Protein AF-A0A136NEW2-F1 (afdb_monomer)

Secondary structure (DSSP, 8-state):
--------------------------------S-------SSS-------EETTEEEEEEEEEEES-EEEEEEEEEEEEETTEEEEEEEEEEEE--TTPEEPTTPEEEE-TT-EEEEEEEEESSTT-EEEEEEEEE-TT-EEEPP-HHHHHHHHHTTPPPPPEEEEEEEEEEE-----TT---PPPPEEETTTEEEEE-TT-EEEEEEEE-SS-EEEEEEEEESEEEEEE------HHHHHHHHHHHHHHHHTTSS-HHHHHHHHHHHHHHHHHHHHHHS-EEEETTEEEEE-SS-EEEEEPPTT---GGG-

pLDDT: mean 71.11, std 18.88, range [29.22, 96.06]

Sequence (312 aa):
MMKKIKFLFLFSVLFAVTVSVNSYTLTKFTINPHDSLLFDAGNTISQSTIKAGNKNCFVKVKGMKGIVMGEVLVREIVAACGENETLWVSKHKKLEIGDILVEGTTVLTSKESWVGLGVYLSTDETSIFPSTSIIVGESSEISVPRISDLCLRLEQQIPQKEIPVIKGIVTYENEAGNEEELAPLPKLTTKGKRSSGKHKKTRYSHEVRISESDTVDIIRVYKGAVEVTILNIDIDDDDYTKKLEKMNEDMMSGKITPQEMQEKMAEFQNFGLMVNELMQPLNVDEGFKCTVTKNSRVVEPLGAGDEDNAGK

Structure (mmCIF, N/CA/C/O backbone):
data_AF-A0A136NEW2-F1
#
_entry.id   AF-A0A136NEW2-F1
#
loop_
_atom_site.group_PDB
_atom_site.id
_atom_site.type_symbol
_atom_site.label_atom_id
_atom_site.label_alt_id
_atom_site.label_comp_id
_atom_site.label_asym_id
_atom_site.label_entity_id
_atom_site.label_seq_id
_atom_site.pdbx_PDB_ins_code
_atom_site.Cartn_x
_atom_site.Cartn_y
_atom_site.Cartn_z
_atom_site.occupancy
_atom_site.B_iso_or_equiv
_atom_site.auth_seq_id
_atom_site.auth_comp_id
_atom_site.auth_asym_id
_atom_site.auth_atom_id
_atom_site.pdbx_PDB_model_num
ATOM 1 N N . MET A 1 1 ? -45.217 55.200 -16.437 1.00 42.03 1 MET A N 1
ATOM 2 C CA . MET A 1 1 ? -45.308 54.352 -15.227 1.00 42.03 1 MET A CA 1
ATOM 3 C C . MET A 1 1 ? -44.077 53.451 -15.208 1.00 42.03 1 MET A C 1
ATOM 5 O O . MET A 1 1 ? -43.996 52.504 -15.974 1.00 42.03 1 MET A O 1
ATOM 9 N N . MET A 1 2 ? -43.051 53.859 -14.462 1.00 39.06 2 MET A N 1
ATOM 10 C CA . MET A 1 2 ? -41.700 53.287 -14.502 1.00 39.06 2 MET A CA 1
ATOM 11 C C . MET A 1 2 ? -41.578 52.170 -13.462 1.00 39.06 2 MET A C 1
ATOM 13 O O . MET A 1 2 ? -41.857 52.412 -12.287 1.00 39.06 2 MET A O 1
ATOM 17 N N . LYS A 1 3 ? -41.120 50.973 -13.852 1.00 44.06 3 LYS A N 1
ATOM 18 C CA . LYS A 1 3 ? -40.645 49.964 -12.894 1.00 44.06 3 LYS A CA 1
ATOM 19 C C . LYS A 1 3 ? -39.240 49.484 -13.248 1.00 44.06 3 LYS A C 1
ATOM 21 O O . LYS A 1 3 ? -38.942 49.089 -14.366 1.00 44.06 3 LYS A O 1
ATOM 26 N N . LYS A 1 4 ? -38.407 49.652 -12.225 1.00 48.22 4 LYS A N 1
ATOM 27 C CA . LYS A 1 4 ? -36.952 49.639 -12.145 1.00 48.22 4 LYS A CA 1
ATOM 28 C C . LYS A 1 4 ? -36.350 48.260 -12.428 1.00 48.22 4 LYS A C 1
ATOM 30 O O . LYS A 1 4 ? -36.760 47.266 -11.836 1.00 48.22 4 LYS A O 1
ATOM 35 N N . ILE A 1 5 ? -35.315 48.269 -13.263 1.00 55.94 5 ILE A N 1
ATOM 36 C CA . ILE A 1 5 ? -34.297 47.227 -13.411 1.00 55.94 5 ILE A CA 1
ATOM 37 C C . ILE A 1 5 ? -33.519 47.149 -12.090 1.00 55.94 5 ILE A C 1
ATOM 39 O O . ILE A 1 5 ? -32.996 48.163 -11.626 1.00 55.94 5 ILE A O 1
ATOM 43 N N . LYS A 1 6 ? -33.464 45.973 -11.454 1.00 57.25 6 LYS A N 1
ATOM 44 C CA . LYS A 1 6 ? -32.585 45.745 -10.300 1.00 57.25 6 LYS A CA 1
ATOM 45 C C . LYS A 1 6 ? -31.206 45.361 -10.819 1.00 57.25 6 LYS A C 1
ATOM 47 O O . LYS A 1 6 ? -31.002 44.263 -11.323 1.00 57.25 6 LYS A O 1
ATOM 52 N N . PHE A 1 7 ? -30.312 46.338 -10.738 1.00 45.94 7 PHE A N 1
ATOM 53 C CA . PHE A 1 7 ? -28.917 46.257 -11.124 1.00 45.94 7 PHE A CA 1
ATOM 54 C C . PHE A 1 7 ? -28.131 45.430 -10.103 1.00 45.94 7 PHE A C 1
ATOM 56 O O . PHE A 1 7 ? -28.255 45.610 -8.892 1.00 45.94 7 PHE A O 1
ATOM 63 N N . LEU A 1 8 ? -27.335 44.528 -10.656 1.00 47.94 8 LEU A N 1
ATOM 64 C CA . LEU A 1 8 ? -26.288 43.737 -10.040 1.00 47.94 8 LEU A CA 1
ATOM 65 C C . LEU A 1 8 ? -25.246 44.671 -9.392 1.00 47.94 8 LEU A C 1
ATOM 67 O O . LEU A 1 8 ? -24.653 45.493 -10.083 1.00 47.94 8 LEU A O 1
ATOM 71 N N . PHE A 1 9 ? -25.011 44.544 -8.088 1.00 43.50 9 PHE A N 1
ATOM 72 C CA . PHE A 1 9 ? -23.840 45.109 -7.405 1.00 43.50 9 PHE A CA 1
ATOM 73 C C . PHE A 1 9 ? -23.367 44.074 -6.383 1.00 43.50 9 PHE A C 1
ATOM 75 O O . PHE A 1 9 ? -23.744 44.107 -5.213 1.00 43.50 9 PHE A O 1
ATOM 82 N N . LEU A 1 10 ? -22.604 43.087 -6.859 1.00 44.69 10 LEU A N 1
ATOM 83 C CA . LEU A 1 10 ? -21.905 42.155 -5.984 1.00 44.69 10 LEU A CA 1
ATOM 84 C C . LEU A 1 10 ? -20.538 42.762 -5.656 1.00 44.69 10 LEU A C 1
ATOM 86 O O . LEU A 1 10 ? -19.706 42.979 -6.533 1.00 44.69 10 LEU A O 1
ATOM 90 N N . PHE A 1 11 ? -20.381 43.080 -4.378 1.00 42.28 11 PHE A N 1
ATOM 91 C CA . PHE A 1 11 ? -19.182 43.547 -3.696 1.00 42.28 11 PHE A CA 1
ATOM 92 C C . PHE A 1 11 ? -17.919 42.778 -4.129 1.00 42.28 11 PHE A C 1
ATOM 94 O O . PHE A 1 11 ? -17.742 41.611 -3.785 1.00 42.28 11 PHE A O 1
ATOM 101 N N . SER A 1 12 ? -17.001 43.448 -4.827 1.00 44.38 12 SER A N 1
ATOM 102 C CA . SER A 1 12 ? -15.611 43.011 -4.954 1.00 44.38 12 SER A CA 1
ATOM 103 C C . SER A 1 12 ? -14.851 43.431 -3.693 1.00 44.38 12 SER A C 1
ATOM 105 O O . SER A 1 12 ? -14.310 44.536 -3.620 1.00 44.38 12 SER A O 1
ATOM 107 N N . VAL A 1 13 ? -14.834 42.570 -2.677 1.00 44.12 13 VAL A N 1
ATOM 108 C CA . VAL A 1 13 ? -13.892 42.704 -1.561 1.00 44.12 13 VAL A CA 1
ATOM 109 C C . VAL A 1 13 ? -12.549 42.165 -2.043 1.00 44.12 13 VAL A C 1
ATOM 111 O O . VAL A 1 13 ? -12.351 40.957 -2.146 1.00 44.12 13 VAL A O 1
ATOM 114 N N . LEU A 1 14 ? -11.635 43.080 -2.370 1.00 40.88 14 LEU A N 1
ATOM 115 C CA . LEU A 1 14 ? -10.209 42.788 -2.451 1.00 40.88 14 LEU A CA 1
ATOM 116 C C . LEU A 1 14 ? -9.741 42.296 -1.074 1.00 40.88 14 LEU A C 1
ATOM 118 O O . LEU A 1 14 ? -9.605 43.093 -0.150 1.00 40.88 14 LEU A O 1
ATOM 122 N N . PHE A 1 15 ? -9.448 41.004 -0.952 1.00 40.34 15 PHE A N 1
ATOM 123 C CA . PHE A 1 15 ? -8.521 40.504 0.058 1.00 40.34 15 PHE A CA 1
ATOM 124 C C . PHE A 1 15 ? -7.180 40.253 -0.627 1.00 40.34 15 PHE A C 1
ATOM 126 O O . PHE A 1 15 ? -6.964 39.230 -1.274 1.00 40.34 15 PHE A O 1
ATOM 133 N N . ALA A 1 16 ? -6.282 41.228 -0.506 1.00 45.44 16 ALA A N 1
ATOM 134 C CA . ALA A 1 16 ? -4.866 41.030 -0.754 1.00 45.44 16 ALA A CA 1
ATOM 135 C C . ALA A 1 16 ? -4.289 40.253 0.438 1.00 45.44 16 ALA A C 1
ATOM 137 O O . ALA A 1 16 ? -3.966 40.838 1.469 1.00 45.44 16 ALA A O 1
ATOM 138 N N . VAL A 1 17 ? -4.189 38.930 0.316 1.00 40.28 17 VAL A N 1
ATOM 139 C CA . VAL A 1 17 ? -3.365 38.132 1.227 1.00 40.28 17 VAL A CA 1
ATOM 140 C C . VAL A 1 17 ? -1.950 38.134 0.667 1.00 40.28 17 VAL A C 1
ATOM 142 O O . VAL A 1 17 ? -1.620 37.409 -0.269 1.00 40.28 17 VAL A O 1
ATOM 145 N N . THR A 1 18 ? -1.113 38.998 1.228 1.00 38.94 18 THR A N 1
ATOM 146 C CA . THR A 1 18 ? 0.337 38.932 1.073 1.00 38.94 18 THR A CA 1
ATOM 147 C C . THR A 1 18 ? 0.834 37.653 1.740 1.00 38.94 18 THR A C 1
ATOM 149 O O . THR A 1 18 ? 0.863 37.558 2.967 1.00 38.94 18 THR A O 1
ATOM 152 N N . VAL A 1 19 ? 1.227 36.664 0.940 1.00 38.62 19 VAL A N 1
ATOM 153 C CA . VAL A 1 19 ? 2.003 35.523 1.430 1.00 38.62 19 VAL A CA 1
ATOM 154 C C . VAL A 1 19 ? 3.435 36.006 1.648 1.00 38.62 19 VAL A C 1
ATOM 156 O O . VAL A 1 19 ? 4.177 36.265 0.704 1.00 38.62 19 VAL A O 1
ATOM 159 N N . SER A 1 20 ? 3.797 36.161 2.920 1.00 35.12 20 SER A N 1
ATOM 160 C CA . SER A 1 20 ? 5.174 36.284 3.393 1.00 35.12 20 SER A CA 1
ATOM 161 C C . SER A 1 20 ? 5.917 34.988 3.072 1.00 35.12 20 SER A C 1
ATOM 163 O O . SER A 1 20 ? 5.790 33.995 3.788 1.00 35.12 20 SER A O 1
ATOM 165 N N . VAL A 1 21 ? 6.689 34.989 1.988 1.00 35.97 21 VAL A N 1
ATOM 166 C CA . VAL A 1 21 ? 7.657 33.929 1.710 1.00 35.97 21 VAL A CA 1
ATOM 167 C C . VAL A 1 21 ? 8.844 34.160 2.645 1.00 35.97 21 VAL A C 1
ATOM 169 O O . VAL A 1 21 ? 9.612 35.103 2.463 1.00 35.97 21 VAL A O 1
ATOM 172 N N . ASN A 1 22 ? 8.969 33.325 3.678 1.00 32.41 22 ASN A N 1
ATOM 173 C CA . ASN A 1 22 ? 10.189 33.231 4.474 1.00 32.41 22 ASN A CA 1
ATOM 174 C C . ASN A 1 22 ? 11.304 32.684 3.574 1.00 32.41 22 ASN A C 1
ATOM 176 O O . ASN A 1 22 ? 11.467 31.475 3.417 1.00 32.41 22 ASN A O 1
ATOM 180 N N . SER A 1 23 ? 12.055 33.593 2.959 1.00 31.03 23 SER A N 1
ATOM 181 C CA . SER A 1 23 ? 13.331 33.296 2.323 1.00 31.03 23 SER A CA 1
ATOM 182 C C . SER A 1 23 ? 14.327 32.919 3.413 1.00 31.03 23 SER A C 1
ATOM 184 O O . SER A 1 23 ? 14.850 33.785 4.114 1.00 31.03 23 SER A O 1
ATOM 186 N N . TYR A 1 24 ? 14.587 31.622 3.565 1.00 30.98 24 TYR A N 1
ATOM 187 C CA . TYR A 1 24 ? 15.750 31.164 4.309 1.00 30.98 24 TYR A CA 1
ATOM 188 C C . TYR A 1 24 ? 17.006 31.692 3.614 1.00 30.98 24 TYR A C 1
ATOM 190 O O . TYR A 1 24 ? 17.259 31.455 2.433 1.00 30.98 24 TYR A O 1
ATOM 198 N N . THR A 1 25 ? 17.761 32.466 4.378 1.00 31.97 25 THR A N 1
ATOM 199 C CA . THR A 1 25 ? 19.078 33.004 4.076 1.00 31.97 25 THR A CA 1
ATOM 200 C C . THR A 1 25 ? 20.039 31.866 3.736 1.00 31.97 25 THR A C 1
ATOM 202 O O . THR A 1 25 ? 20.547 31.181 4.619 1.00 31.97 25 THR A O 1
ATOM 205 N N . LEU A 1 26 ? 20.317 31.683 2.445 1.00 29.22 26 LEU A N 1
ATOM 206 C CA . LEU A 1 26 ? 21.505 30.974 1.981 1.00 29.22 26 LEU A CA 1
ATOM 207 C C . LEU A 1 26 ? 22.714 31.883 2.216 1.00 29.22 26 LEU A C 1
ATOM 209 O O . LEU A 1 26 ? 22.850 32.962 1.635 1.00 29.22 26 LEU A O 1
ATOM 213 N N . THR A 1 27 ? 23.565 31.450 3.134 1.00 29.98 27 THR A N 1
ATOM 214 C CA . THR A 1 27 ? 24.872 32.019 3.433 1.00 29.98 27 THR A CA 1
ATOM 215 C C . THR A 1 27 ? 25.723 32.089 2.163 1.00 29.98 27 THR A C 1
ATOM 217 O O . THR A 1 27 ? 26.000 31.082 1.517 1.00 29.98 27 THR A O 1
ATOM 220 N N . LYS A 1 28 ? 26.162 33.304 1.807 1.00 32.22 28 LYS A N 1
ATOM 221 C CA . LYS A 1 28 ? 27.226 33.532 0.822 1.00 32.22 28 LYS A CA 1
ATOM 222 C C . LYS A 1 28 ? 28.511 32.875 1.326 1.00 32.22 28 LYS A C 1
ATOM 224 O O . LYS A 1 28 ? 29.139 33.401 2.241 1.00 32.22 28 LYS A O 1
ATOM 229 N N . PHE A 1 29 ? 28.928 31.789 0.688 1.00 29.47 29 PHE A N 1
ATOM 230 C CA . PHE A 1 29 ? 30.322 31.363 0.701 1.00 29.47 29 PHE A CA 1
ATOM 231 C C . PHE A 1 29 ? 31.010 31.937 -0.538 1.00 29.47 29 PHE A C 1
ATOM 233 O O . PHE A 1 29 ? 30.750 31.538 -1.669 1.00 29.47 29 PHE A O 1
ATOM 240 N N . THR A 1 30 ? 31.864 32.933 -0.318 1.00 35.00 30 THR A N 1
ATOM 241 C CA . THR A 1 30 ? 32.929 33.311 -1.250 1.00 35.00 30 THR A CA 1
ATOM 242 C C . THR A 1 30 ? 33.880 32.129 -1.394 1.00 35.00 30 THR A C 1
ATOM 244 O O . THR A 1 30 ? 34.515 31.748 -0.413 1.00 35.00 30 THR A O 1
ATOM 247 N N . ILE A 1 31 ? 33.980 31.563 -2.598 1.00 33.75 31 ILE A N 1
ATOM 248 C CA . ILE A 1 31 ? 34.964 30.530 -2.927 1.00 33.75 31 ILE A CA 1
ATOM 249 C C . ILE A 1 31 ? 35.961 31.122 -3.922 1.00 33.75 31 ILE A C 1
ATOM 251 O O . ILE A 1 31 ? 35.609 31.629 -4.986 1.00 33.75 31 ILE A O 1
ATOM 255 N N . ASN A 1 32 ? 37.207 31.102 -3.470 1.00 31.22 32 ASN A N 1
ATOM 256 C CA . AS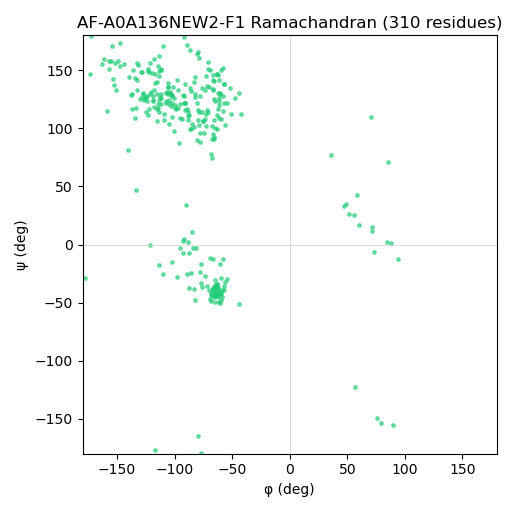N A 1 32 ? 38.432 31.455 -4.164 1.00 31.22 32 ASN A CA 1
ATOM 257 C C . ASN A 1 32 ? 38.665 30.433 -5.296 1.00 31.22 32 ASN A C 1
ATOM 259 O O . ASN A 1 32 ? 38.531 29.235 -5.038 1.00 31.22 32 ASN A O 1
ATOM 263 N N . PRO A 1 33 ? 38.995 30.840 -6.532 1.00 36.31 33 PRO A N 1
ATOM 264 C CA . PRO A 1 33 ? 39.376 29.886 -7.561 1.00 36.31 33 PRO A CA 1
ATOM 265 C C . PRO A 1 33 ? 40.773 29.358 -7.222 1.00 36.31 33 PRO A C 1
ATOM 267 O O . PRO A 1 33 ? 41.606 30.117 -6.738 1.00 36.31 33 PRO A O 1
ATOM 270 N N . HIS A 1 34 ? 41.030 28.087 -7.517 1.00 38.47 34 HIS A N 1
ATOM 271 C CA . HIS A 1 34 ? 42.272 27.355 -7.230 1.00 38.47 34 HIS A CA 1
ATOM 272 C C . HIS A 1 34 ? 42.335 26.739 -5.824 1.00 38.47 34 HIS A C 1
ATOM 274 O O . HIS A 1 34 ? 43.123 27.177 -4.998 1.00 38.47 34 HIS A O 1
ATOM 280 N N . ASP A 1 35 ? 41.546 25.692 -5.562 1.00 30.89 35 ASP A N 1
ATOM 281 C CA . ASP A 1 35 ? 42.134 24.374 -5.278 1.00 30.89 35 ASP A CA 1
ATOM 282 C C . ASP A 1 35 ? 41.077 23.259 -5.154 1.00 30.89 35 ASP A C 1
ATOM 284 O O . ASP A 1 35 ? 40.002 23.473 -4.606 1.00 30.89 35 ASP A O 1
ATOM 288 N N . SER A 1 36 ? 41.467 22.053 -5.579 1.00 38.03 36 SER A N 1
ATOM 289 C CA . SER A 1 36 ? 40.972 20.749 -5.100 1.00 38.03 36 SER A CA 1
ATOM 290 C C . SER A 1 36 ? 39.545 20.268 -5.441 1.00 38.03 36 SER A C 1
ATOM 292 O O . SER A 1 36 ? 38.558 20.657 -4.829 1.00 38.03 36 SER A O 1
ATOM 294 N N . LEU A 1 37 ? 39.498 19.246 -6.312 1.00 41.59 37 LEU A N 1
ATOM 295 C CA . LEU A 1 37 ? 38.887 17.935 -6.019 1.00 41.59 37 LEU A CA 1
ATOM 296 C C . LEU A 1 37 ? 37.627 17.962 -5.139 1.00 41.59 37 LEU A C 1
ATOM 298 O O . LEU A 1 37 ? 37.691 17.577 -3.978 1.00 41.59 37 LEU A O 1
ATOM 302 N N . LEU A 1 38 ? 36.477 18.324 -5.698 1.00 34.62 38 LEU A N 1
ATOM 303 C CA . LEU A 1 38 ? 35.175 17.888 -5.194 1.00 34.62 38 LEU A CA 1
ATOM 304 C C . LEU A 1 38 ? 34.163 18.029 -6.325 1.00 34.62 38 LEU A C 1
ATOM 306 O O . LEU A 1 38 ? 33.911 19.113 -6.837 1.00 34.62 38 LEU A O 1
ATOM 310 N N . PHE A 1 39 ? 33.657 16.876 -6.745 1.00 39.38 39 PHE A N 1
ATOM 311 C CA . PHE A 1 39 ? 32.577 16.723 -7.699 1.00 39.38 39 PHE A CA 1
ATOM 312 C C . PHE A 1 39 ? 31.391 17.584 -7.264 1.00 39.38 39 PHE A C 1
ATOM 314 O O . PHE A 1 39 ? 30.778 17.330 -6.225 1.00 39.38 39 PHE A O 1
ATOM 321 N N . ASP A 1 40 ? 31.114 18.612 -8.061 1.00 34.22 40 ASP A N 1
ATOM 322 C CA . ASP A 1 40 ? 30.001 19.526 -7.876 1.00 34.22 40 ASP A CA 1
ATOM 323 C C . ASP A 1 40 ? 28.671 18.768 -7.864 1.00 34.22 40 ASP A C 1
ATOM 325 O O . ASP A 1 40 ? 28.322 18.005 -8.770 1.00 34.22 40 ASP A O 1
ATOM 329 N N . ALA A 1 41 ? 27.911 19.031 -6.807 1.00 40.03 41 ALA A N 1
ATOM 330 C CA . ALA A 1 41 ? 26.502 18.733 -6.707 1.00 40.03 41 ALA A CA 1
ATOM 331 C C . ALA A 1 41 ? 25.732 19.498 -7.799 1.00 40.03 41 ALA A C 1
ATOM 333 O O . ALA A 1 41 ? 25.820 20.720 -7.899 1.00 40.03 41 ALA A O 1
ATOM 334 N N . GLY A 1 42 ? 24.939 18.778 -8.594 1.00 34.38 42 GLY A N 1
ATOM 335 C CA . GLY A 1 42 ? 24.049 19.380 -9.594 1.00 34.38 42 GLY A CA 1
ATOM 336 C C . GLY A 1 42 ? 23.185 18.378 -10.356 1.00 34.38 42 GLY A C 1
ATOM 337 O O . GLY A 1 42 ? 22.058 18.699 -10.703 1.00 34.38 42 GLY A O 1
ATOM 338 N N . ASN A 1 43 ? 23.658 17.142 -10.526 1.00 37.25 43 ASN A N 1
ATOM 339 C CA . ASN A 1 43 ? 22.873 16.015 -11.022 1.00 37.25 43 ASN A CA 1
ATOM 340 C C . ASN A 1 43 ? 23.176 14.817 -10.127 1.00 37.25 43 ASN A C 1
ATOM 342 O O . ASN A 1 43 ? 24.284 14.285 -10.157 1.00 37.25 43 ASN A O 1
ATOM 346 N N . THR A 1 44 ? 22.227 14.403 -9.293 1.00 38.06 44 THR A N 1
ATOM 347 C CA . THR A 1 44 ? 22.384 13.195 -8.485 1.00 38.06 44 THR A CA 1
ATOM 348 C C . THR A 1 44 ? 22.457 12.004 -9.441 1.00 38.06 44 THR A C 1
ATOM 350 O O . THR A 1 44 ? 21.439 11.554 -9.963 1.00 38.06 44 THR A O 1
ATOM 353 N N . ILE A 1 45 ? 23.667 11.507 -9.709 1.00 37.69 45 ILE A N 1
ATOM 354 C CA . ILE A 1 45 ? 23.881 10.204 -10.340 1.00 37.69 45 ILE A CA 1
ATOM 355 C C . ILE A 1 45 ? 23.366 9.176 -9.331 1.00 37.69 45 ILE A C 1
ATOM 357 O O . ILE A 1 45 ? 24.077 8.761 -8.418 1.00 37.69 45 ILE A O 1
ATOM 361 N N . SER A 1 46 ? 22.090 8.814 -9.429 1.00 41.53 46 SER A N 1
ATOM 362 C CA . SER A 1 46 ? 21.537 7.737 -8.620 1.00 41.53 46 SER A CA 1
ATOM 363 C C . SER A 1 46 ? 22.073 6.421 -9.179 1.00 41.53 46 SER A C 1
ATOM 365 O O . SER A 1 46 ? 21.660 5.993 -10.258 1.00 41.53 46 SER A O 1
ATOM 367 N N . GLN A 1 47 ? 22.986 5.759 -8.463 1.00 43.66 47 GLN A N 1
ATOM 368 C CA . GLN A 1 47 ? 23.265 4.337 -8.682 1.00 43.66 47 GLN A CA 1
ATOM 369 C C . GLN A 1 47 ? 22.041 3.531 -8.234 1.00 43.66 47 GLN A C 1
ATOM 371 O O . GLN A 1 47 ? 21.985 2.996 -7.135 1.00 43.66 47 GLN A O 1
ATOM 376 N N . SER A 1 48 ? 21.011 3.506 -9.065 1.00 45.69 48 SER A N 1
ATOM 377 C CA . SER A 1 48 ? 19.717 2.890 -8.761 1.00 45.69 48 SER A CA 1
ATOM 378 C C . SER A 1 48 ? 19.617 1.438 -9.227 1.00 45.69 48 SER A C 1
ATOM 380 O O . SER A 1 48 ? 18.680 0.738 -8.855 1.00 45.69 48 SER A O 1
ATOM 382 N N . THR A 1 49 ? 20.607 0.923 -9.964 1.00 47.88 49 THR A N 1
ATOM 383 C CA . THR A 1 49 ? 20.873 -0.521 -9.966 1.00 47.88 49 THR A CA 1
ATOM 384 C C . THR A 1 49 ? 21.615 -0.874 -8.690 1.00 47.88 49 THR A C 1
ATOM 386 O O . THR A 1 49 ? 22.846 -0.892 -8.649 1.00 47.88 49 THR A O 1
ATOM 389 N N . ILE A 1 50 ? 20.854 -1.159 -7.638 1.00 47.78 50 ILE A N 1
ATOM 390 C CA . ILE A 1 50 ? 21.401 -1.824 -6.463 1.00 47.78 50 ILE A CA 1
ATOM 391 C C . ILE A 1 50 ? 21.693 -3.265 -6.866 1.00 47.78 50 ILE A C 1
ATOM 393 O O . ILE A 1 50 ? 20.787 -4.041 -7.175 1.00 47.78 50 ILE A O 1
ATOM 397 N N . LYS A 1 51 ? 22.981 -3.607 -6.879 1.00 46.34 51 LYS A N 1
ATOM 398 C CA . LYS A 1 51 ? 23.426 -4.994 -6.951 1.00 46.34 51 LYS A CA 1
ATOM 399 C C . LYS A 1 51 ? 23.158 -5.638 -5.592 1.00 46.34 51 LYS A C 1
ATOM 401 O O . LYS A 1 51 ? 23.896 -5.396 -4.640 1.00 46.34 51 LYS A O 1
ATOM 406 N N . ALA A 1 52 ? 22.089 -6.422 -5.488 1.00 44.12 52 ALA A N 1
ATOM 407 C CA . ALA A 1 52 ? 21.945 -7.387 -4.402 1.00 44.12 52 ALA A CA 1
ATOM 408 C C . ALA A 1 52 ? 22.732 -8.630 -4.839 1.00 44.12 52 ALA A C 1
ATOM 410 O O . ALA A 1 52 ? 22.333 -9.322 -5.776 1.00 44.12 52 ALA A O 1
ATOM 411 N N . GLY A 1 53 ? 23.945 -8.802 -4.306 1.00 56.12 53 GLY A N 1
ATOM 412 C CA . GLY A 1 53 ? 24.876 -9.818 -4.805 1.00 56.12 53 GLY A CA 1
ATOM 413 C C . GLY A 1 53 ? 25.175 -9.655 -6.306 1.00 56.12 53 GLY A C 1
ATOM 414 O O . GLY A 1 53 ? 25.619 -8.597 -6.749 1.00 56.12 53 GLY A O 1
ATOM 415 N N . ASN A 1 54 ? 24.916 -10.706 -7.094 1.00 54.72 54 ASN A N 1
ATOM 416 C CA . ASN A 1 54 ? 25.076 -10.710 -8.558 1.00 54.72 54 ASN A CA 1
ATOM 417 C C . ASN A 1 54 ? 23.795 -10.316 -9.320 1.00 54.72 54 ASN A C 1
ATOM 419 O O . ASN A 1 54 ? 23.772 -10.411 -10.546 1.00 54.72 54 ASN A O 1
ATOM 423 N N . LYS A 1 55 ? 22.721 -9.917 -8.628 1.00 61.81 55 LYS A N 1
ATOM 424 C CA . LYS A 1 55 ? 21.410 -9.671 -9.239 1.00 61.81 55 LYS A CA 1
ATOM 425 C C . LYS A 1 55 ? 21.108 -8.179 -9.337 1.00 61.81 55 LYS A C 1
ATOM 427 O O . LYS A 1 55 ? 21.342 -7.416 -8.400 1.00 61.81 55 LYS A O 1
ATOM 432 N N . ASN A 1 56 ? 20.538 -7.776 -10.468 1.00 69.94 56 ASN A N 1
ATOM 433 C CA . ASN A 1 56 ? 19.937 -6.464 -10.658 1.00 69.94 56 ASN A CA 1
ATOM 434 C C . ASN A 1 56 ? 18.457 -6.537 -10.293 1.00 69.94 56 ASN A C 1
ATOM 436 O O . ASN A 1 56 ? 17.755 -7.483 -10.653 1.00 69.94 56 ASN A O 1
ATOM 440 N N . CYS A 1 57 ? 17.970 -5.518 -9.603 1.00 72.00 57 CYS A N 1
ATOM 441 C CA . CYS A 1 57 ? 16.591 -5.470 -9.164 1.00 72.00 57 CYS A CA 1
ATOM 442 C C . CYS A 1 57 ? 15.992 -4.112 -9.489 1.00 72.00 57 CYS A C 1
ATOM 444 O O . CYS A 1 57 ? 16.626 -3.084 -9.255 1.00 72.00 57 CYS A O 1
ATOM 446 N N . PHE A 1 58 ? 14.798 -4.110 -10.074 1.00 78.62 58 PHE A N 1
ATOM 447 C CA . PHE A 1 58 ? 14.153 -2.881 -10.520 1.00 78.62 58 PHE A CA 1
ATOM 448 C C . PHE A 1 58 ? 12.629 -3.018 -10.584 1.00 78.62 58 PHE A C 1
ATOM 450 O O . PHE A 1 58 ? 12.082 -4.114 -10.723 1.00 78.62 58 PHE A O 1
ATOM 457 N N . VAL A 1 59 ? 11.939 -1.878 -10.528 1.00 83.25 59 VAL A N 1
ATOM 458 C CA . VAL A 1 59 ? 10.498 -1.772 -10.778 1.00 83.25 59 VAL A CA 1
ATOM 459 C C . VAL A 1 59 ? 10.302 -1.206 -12.178 1.00 83.25 59 VAL A C 1
ATOM 461 O O . VAL A 1 59 ? 10.888 -0.179 -12.516 1.00 83.25 59 VAL A O 1
ATOM 464 N N . LYS A 1 60 ? 9.484 -1.874 -12.995 1.00 87.56 60 LYS A N 1
ATOM 465 C CA . LYS A 1 60 ? 9.149 -1.421 -14.352 1.00 87.56 60 LYS A CA 1
ATOM 466 C C . LYS A 1 60 ? 7.653 -1.268 -14.548 1.00 87.56 60 LYS A C 1
ATOM 468 O O . LYS A 1 60 ? 6.859 -2.024 -13.986 1.00 87.56 60 LYS A O 1
ATOM 473 N N . VAL A 1 61 ? 7.287 -0.348 -15.430 1.00 89.69 61 VAL A N 1
ATOM 474 C CA . VAL A 1 61 ? 5.916 -0.209 -15.926 1.00 89.69 61 VAL A CA 1
ATOM 475 C C . VAL A 1 61 ? 5.596 -1.370 -16.874 1.00 89.69 61 VAL A C 1
ATOM 477 O O . VAL A 1 61 ? 6.208 -1.502 -17.932 1.00 89.69 61 VAL A O 1
ATOM 480 N N . LYS A 1 62 ? 4.639 -2.223 -16.495 1.00 89.44 62 LYS A N 1
ATOM 481 C CA . LYS A 1 62 ? 4.156 -3.378 -17.279 1.00 89.44 62 LYS A CA 1
ATOM 482 C C . LYS A 1 62 ? 3.029 -3.017 -18.237 1.00 89.44 62 LYS A C 1
ATOM 484 O O . LYS A 1 62 ? 2.946 -3.551 -19.336 1.00 89.44 62 LYS A O 1
ATOM 489 N N . GLY A 1 63 ? 2.148 -2.135 -17.796 1.00 89.25 63 GLY A N 1
ATOM 490 C CA . GLY A 1 63 ? 0.961 -1.726 -18.528 1.00 89.25 63 GLY A CA 1
ATOM 491 C C . GLY A 1 63 ? 0.427 -0.441 -17.931 1.00 89.25 63 GLY A C 1
ATOM 492 O O . GLY A 1 63 ? 0.698 -0.139 -16.770 1.00 89.25 63 GLY A O 1
ATOM 493 N N . MET A 1 64 ? -0.294 0.338 -18.722 1.00 93.06 64 MET A N 1
ATOM 494 C CA . MET A 1 64 ? -0.926 1.551 -18.230 1.00 93.06 64 MET A CA 1
ATOM 495 C C . MET A 1 64 ? -2.041 2.007 -19.156 1.00 93.06 64 MET A C 1
ATOM 497 O O . MET A 1 64 ? -2.047 1.708 -20.351 1.00 93.06 64 MET A O 1
ATOM 501 N N . LYS A 1 65 ? -2.935 2.819 -18.606 1.00 92.94 65 LYS A N 1
ATOM 502 C CA . LYS A 1 65 ? -3.942 3.570 -19.349 1.00 92.94 65 LYS A CA 1
ATOM 503 C C . LYS A 1 65 ? -3.971 5.000 -18.833 1.00 92.94 65 LYS A C 1
ATOM 505 O O . LYS A 1 65 ? -3.856 5.219 -17.634 1.00 92.94 65 LYS A O 1
ATOM 510 N N . GLY A 1 66 ? -4.181 5.964 -19.726 1.00 92.31 66 GLY A N 1
ATOM 511 C CA . GLY A 1 66 ? -4.349 7.373 -19.365 1.00 92.31 66 GLY A CA 1
ATOM 512 C C . GLY A 1 66 ? -3.034 8.103 -19.073 1.00 92.31 66 GLY A C 1
ATOM 513 O O . GLY A 1 66 ? -1.988 7.784 -19.641 1.00 92.31 66 GLY A O 1
ATOM 514 N N . ILE A 1 67 ? -3.106 9.147 -18.242 1.00 91.88 67 ILE A N 1
ATOM 515 C CA . ILE A 1 67 ? -1.948 9.969 -17.870 1.00 91.88 67 ILE A CA 1
ATOM 516 C C . ILE A 1 67 ? -1.450 9.520 -16.501 1.00 91.88 67 ILE A C 1
ATOM 518 O O . ILE A 1 67 ? -2.167 9.643 -15.505 1.00 91.88 67 ILE A O 1
ATOM 522 N N . VAL A 1 68 ? -0.212 9.034 -16.480 1.00 93.56 68 VAL A N 1
ATOM 523 C CA . VAL A 1 68 ? 0.499 8.616 -15.274 1.00 93.56 68 VAL A CA 1
ATOM 524 C C . VAL A 1 68 ? 1.839 9.336 -15.253 1.00 93.56 68 VAL A C 1
ATOM 526 O O . VAL A 1 68 ? 2.541 9.355 -16.265 1.00 93.56 68 VAL A O 1
ATOM 529 N N . MET A 1 69 ? 2.167 9.954 -14.125 1.00 94.19 69 MET A N 1
ATOM 530 C CA . MET A 1 69 ? 3.404 10.704 -13.921 1.00 94.19 69 MET A CA 1
ATOM 531 C C . MET A 1 69 ? 4.264 9.992 -12.886 1.00 94.19 69 MET A C 1
ATOM 533 O O . MET A 1 69 ? 3.747 9.411 -11.932 1.00 94.19 69 MET A O 1
ATOM 537 N N . GLY A 1 70 ? 5.575 10.050 -13.063 1.00 90.62 70 GLY A N 1
ATOM 538 C CA . GLY A 1 70 ? 6.519 9.487 -12.114 1.00 90.62 70 GLY A CA 1
ATOM 539 C C . GLY A 1 70 ? 7.947 9.848 -12.476 1.00 90.62 70 GLY A C 1
ATOM 540 O O . GLY A 1 70 ? 8.211 10.534 -13.466 1.00 90.62 70 GLY A O 1
ATOM 541 N N . GLU A 1 71 ? 8.871 9.386 -11.650 1.00 87.81 71 GLU A N 1
ATOM 542 C CA . GLU A 1 71 ? 10.295 9.606 -11.841 1.00 87.81 71 GLU A CA 1
ATOM 543 C C . GLU A 1 71 ? 10.962 8.321 -12.344 1.00 87.81 71 GLU A C 1
ATOM 545 O O . GLU A 1 71 ? 10.816 7.243 -11.760 1.00 87.81 71 GLU A O 1
ATOM 550 N N . VAL A 1 72 ? 11.650 8.436 -13.478 1.00 85.81 72 VAL A N 1
ATOM 551 C CA . VAL A 1 72 ? 12.226 7.309 -14.212 1.00 85.81 72 VAL A CA 1
ATOM 552 C C . VAL A 1 72 ? 13.730 7.456 -14.359 1.00 85.81 72 VAL A C 1
ATOM 554 O O . VAL A 1 72 ? 14.265 8.564 -14.394 1.00 85.81 72 VAL A O 1
ATOM 557 N N . LEU A 1 73 ? 14.396 6.324 -14.540 1.00 79.38 73 LEU A N 1
ATOM 558 C CA . LEU A 1 73 ? 15.803 6.260 -14.904 1.00 79.38 73 LEU A CA 1
ATOM 559 C C . LEU A 1 73 ? 15.949 6.226 -16.417 1.00 79.38 73 LEU A C 1
ATOM 561 O O . LEU A 1 73 ? 15.455 5.311 -17.078 1.00 79.38 73 LEU A O 1
ATOM 565 N N . VAL A 1 74 ? 16.677 7.195 -16.959 1.00 79.81 74 VAL A N 1
ATOM 566 C CA . VAL A 1 74 ? 16.995 7.272 -18.386 1.00 79.81 74 VAL A CA 1
ATOM 567 C C . VAL A 1 74 ? 18.501 7.163 -18.563 1.00 79.81 74 VAL A C 1
ATOM 569 O O . VAL A 1 74 ? 19.266 7.738 -17.791 1.00 79.81 74 VAL A O 1
ATOM 572 N N . ARG A 1 75 ? 18.933 6.420 -19.585 1.00 78.56 75 ARG A N 1
ATOM 573 C CA . ARG A 1 75 ? 20.330 6.443 -20.026 1.00 78.56 75 ARG A CA 1
ATOM 574 C C . ARG A 1 75 ? 20.549 7.667 -20.902 1.00 78.56 75 ARG A C 1
ATOM 576 O O . ARG A 1 75 ? 19.893 7.803 -21.933 1.00 78.56 75 ARG A O 1
ATOM 583 N N . GLU A 1 76 ? 21.480 8.522 -20.513 1.00 80.19 76 GLU A N 1
ATOM 584 C CA . GLU A 1 76 ? 21.936 9.648 -21.320 1.00 80.19 76 GLU A CA 1
ATOM 585 C C . GLU A 1 76 ? 23.398 9.478 -21.694 1.00 80.19 76 GLU A C 1
ATOM 587 O O . GLU A 1 76 ? 24.212 9.038 -20.885 1.00 80.19 76 GLU A O 1
ATOM 592 N N . ILE A 1 77 ? 23.719 9.830 -22.936 1.00 80.19 77 ILE A N 1
ATOM 593 C CA . ILE A 1 77 ? 25.099 9.898 -23.400 1.00 80.19 77 ILE A CA 1
ATOM 594 C C . ILE A 1 77 ? 25.573 11.324 -23.157 1.00 80.19 77 ILE A C 1
ATOM 596 O O . ILE A 1 77 ? 25.043 12.263 -23.752 1.00 80.19 77 ILE A O 1
ATOM 600 N N . VAL A 1 78 ? 26.556 11.476 -22.280 1.00 80.62 78 VAL A N 1
ATOM 601 C CA . VAL A 1 78 ? 27.173 12.759 -21.961 1.00 80.62 78 VAL A CA 1
ATOM 602 C C . VAL A 1 78 ? 28.599 12.738 -22.491 1.00 80.62 78 VAL A C 1
ATOM 604 O O . VAL A 1 78 ? 29.353 11.800 -22.245 1.00 80.62 78 VAL A O 1
ATOM 607 N N . ALA A 1 79 ? 28.965 13.773 -23.245 1.00 77.19 79 ALA A N 1
ATOM 608 C CA . ALA A 1 79 ? 30.338 13.960 -23.687 1.00 77.19 79 ALA A CA 1
ATOM 609 C C . ALA A 1 79 ? 31.143 14.576 -22.535 1.00 77.19 79 ALA A C 1
ATOM 611 O O . ALA A 1 79 ? 30.977 15.756 -22.221 1.00 77.19 79 ALA A O 1
ATOM 612 N N . ALA A 1 80 ? 32.005 13.780 -21.909 1.00 71.81 80 ALA A N 1
ATOM 613 C CA . ALA A 1 80 ? 32.923 14.220 -20.866 1.00 71.81 80 ALA A CA 1
ATOM 614 C C . ALA A 1 80 ? 34.355 13.936 -21.326 1.00 71.81 80 ALA A C 1
ATOM 616 O O . ALA A 1 80 ? 34.660 12.856 -21.818 1.00 71.81 80 ALA A O 1
ATOM 617 N N . CYS A 1 81 ? 35.242 14.929 -21.225 1.00 68.94 81 CYS A N 1
ATOM 618 C CA . CYS A 1 81 ? 36.663 14.779 -21.573 1.00 68.94 81 CYS A CA 1
ATOM 619 C C . CYS A 1 81 ? 36.953 14.272 -23.006 1.00 68.94 81 CYS A C 1
ATOM 621 O O . CYS A 1 81 ? 38.019 13.720 -23.256 1.00 68.94 81 CYS A O 1
ATOM 623 N N . GLY A 1 82 ? 36.043 14.488 -23.963 1.00 73.44 82 GLY A N 1
ATOM 624 C CA . GLY A 1 82 ? 36.213 14.038 -25.351 1.00 73.44 82 GLY A CA 1
ATOM 625 C C . GLY A 1 82 ? 35.786 12.589 -25.613 1.00 73.44 82 GLY A C 1
ATOM 626 O O . GLY A 1 82 ? 35.873 12.143 -26.756 1.00 73.44 82 GLY A O 1
ATOM 627 N N . GLU A 1 83 ? 35.273 11.887 -24.602 1.00 78.56 83 GLU A N 1
ATOM 628 C CA . GLU A 1 83 ? 34.675 10.560 -24.728 1.00 78.56 83 GLU A CA 1
ATOM 629 C C . GLU A 1 83 ? 33.167 10.616 -24.433 1.00 78.56 83 GLU A C 1
ATOM 631 O O . GLU A 1 83 ? 32.679 11.465 -23.684 1.00 78.56 83 GLU A O 1
ATOM 636 N N . ASN A 1 84 ? 32.409 9.727 -25.077 1.00 78.44 84 ASN A N 1
ATOM 637 C CA . ASN A 1 84 ? 30.978 9.578 -24.833 1.00 78.44 84 ASN A CA 1
ATOM 638 C C . ASN A 1 84 ? 30.775 8.580 -23.694 1.00 78.44 84 ASN A C 1
ATOM 640 O O . ASN A 1 84 ? 30.925 7.374 -23.894 1.00 78.44 84 ASN A O 1
ATOM 644 N N . GLU A 1 85 ? 30.386 9.069 -22.522 1.00 77.88 85 GLU A N 1
ATOM 645 C CA . GLU A 1 85 ? 30.028 8.229 -21.383 1.00 77.88 85 GLU A CA 1
ATOM 646 C C . GLU A 1 85 ? 28.509 8.064 -21.306 1.00 77.88 85 GLU A C 1
ATOM 648 O O . GLU A 1 85 ? 27.748 8.993 -21.574 1.00 77.88 85 GLU A O 1
ATOM 653 N N . THR A 1 86 ? 28.040 6.869 -20.942 1.00 74.75 86 THR A N 1
ATOM 654 C CA . THR A 1 86 ? 26.612 6.632 -20.684 1.00 74.75 86 THR A CA 1
ATOM 655 C C . THR A 1 86 ? 26.345 6.724 -19.189 1.00 74.75 86 THR A C 1
ATOM 657 O O . THR A 1 86 ? 26.847 5.908 -18.418 1.00 74.75 86 THR A O 1
ATOM 660 N N . LEU A 1 87 ? 25.523 7.688 -18.786 1.00 78.00 87 LEU A N 1
ATOM 661 C CA . LEU A 1 87 ? 25.124 7.923 -17.403 1.00 78.00 87 LEU A CA 1
ATOM 662 C C . LEU A 1 87 ? 23.643 7.598 -17.211 1.00 78.00 87 LEU A C 1
ATOM 664 O O . LEU A 1 87 ? 22.829 7.733 -18.125 1.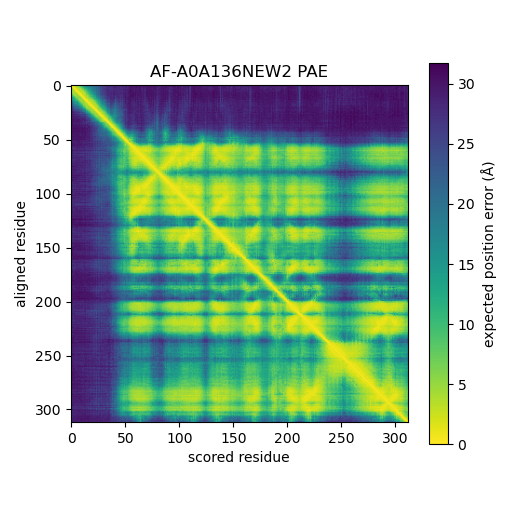00 78.00 87 LEU A O 1
ATOM 668 N N . TRP A 1 88 ? 23.289 7.181 -15.999 1.00 73.88 88 TRP A N 1
ATOM 669 C CA . TRP A 1 88 ? 21.896 7.080 -15.581 1.00 73.88 88 TRP A CA 1
ATOM 670 C C . TRP A 1 88 ? 21.481 8.381 -14.914 1.00 73.88 88 TRP A C 1
ATOM 672 O O . TRP A 1 88 ? 22.079 8.787 -13.917 1.00 73.88 88 TRP A O 1
ATOM 682 N N . VAL A 1 89 ? 20.449 9.013 -15.458 1.00 76.44 89 VAL A N 1
ATOM 683 C CA . VAL A 1 89 ? 19.862 10.231 -14.906 1.00 76.44 89 VAL A CA 1
ATOM 684 C C . VAL A 1 89 ? 18.425 9.978 -14.494 1.00 76.44 89 VAL A C 1
ATOM 686 O O . VAL A 1 89 ? 17.702 9.199 -15.123 1.00 76.44 89 VAL A O 1
ATOM 689 N N . SER A 1 90 ? 18.015 10.665 -13.438 1.00 82.44 90 SER A N 1
ATOM 690 C CA . SER A 1 90 ? 16.632 10.665 -13.002 1.00 82.44 90 SER A CA 1
ATOM 691 C C . SER A 1 90 ? 15.832 11.743 -13.729 1.00 82.44 90 SER A C 1
ATOM 693 O O . SER A 1 90 ? 16.289 12.882 -13.854 1.00 82.44 90 SER A O 1
ATOM 695 N N . LYS A 1 91 ? 14.634 11.402 -14.212 1.00 84.69 91 LYS A N 1
ATOM 696 C CA . LYS A 1 91 ? 13.728 12.349 -14.871 1.00 84.69 91 LYS A CA 1
ATOM 697 C C . LYS A 1 91 ? 12.293 12.168 -14.422 1.00 84.69 91 LYS A C 1
ATOM 699 O O . LYS A 1 91 ? 11.729 11.085 -14.543 1.00 84.69 91 LYS A O 1
ATOM 704 N N . HIS A 1 92 ? 11.665 13.267 -14.023 1.00 89.00 92 HIS A N 1
ATOM 705 C CA . HIS A 1 92 ? 10.223 13.307 -13.831 1.00 89.00 92 HIS A CA 1
ATOM 706 C C . HIS A 1 92 ? 9.523 13.467 -15.188 1.00 89.00 92 HIS A C 1
ATOM 708 O O . HIS A 1 92 ? 9.710 14.478 -15.869 1.00 89.00 92 HIS A O 1
ATOM 714 N N . LYS A 1 93 ? 8.740 12.469 -15.608 1.00 91.50 93 LYS A N 1
ATOM 715 C CA . LYS A 1 93 ? 8.041 12.485 -16.902 1.00 91.50 93 LYS A CA 1
ATOM 716 C C . LYS A 1 93 ? 6.701 11.752 -16.847 1.00 91.50 93 LYS A C 1
ATOM 718 O O . LYS A 1 93 ? 6.356 11.096 -15.864 1.00 91.50 93 LYS A O 1
ATOM 723 N N . LYS A 1 94 ? 5.951 11.855 -17.946 1.00 94.88 94 LYS A N 1
ATOM 724 C CA . LYS A 1 94 ? 4.840 10.945 -18.223 1.00 94.88 94 LYS A CA 1
ATOM 725 C C . LYS A 1 94 ? 5.408 9.543 -18.437 1.00 94.88 94 LYS A C 1
ATOM 727 O O . LYS A 1 94 ? 6.298 9.377 -19.269 1.00 94.88 94 LYS A O 1
ATOM 732 N N . LEU A 1 95 ? 4.900 8.578 -17.680 1.00 93.38 95 LEU A N 1
ATOM 733 C CA . LEU A 1 95 ? 5.356 7.197 -17.749 1.00 93.38 95 LEU A CA 1
ATOM 734 C C . LEU A 1 95 ? 4.954 6.542 -19.072 1.00 93.38 95 LEU A C 1
ATOM 736 O O . LEU A 1 95 ? 3.922 6.870 -19.665 1.00 93.38 95 LEU A O 1
ATOM 740 N N . GLU A 1 96 ? 5.777 5.594 -19.492 1.00 93.75 96 GLU A N 1
ATOM 741 C CA . GLU A 1 96 ? 5.600 4.738 -20.655 1.00 93.75 96 GLU A CA 1
ATOM 742 C C . GLU A 1 96 ? 5.850 3.277 -20.260 1.00 93.75 96 GLU A C 1
ATOM 744 O O . GLU A 1 96 ? 6.571 2.975 -19.305 1.00 93.75 96 GLU A O 1
ATOM 749 N N . ILE A 1 97 ? 5.249 2.340 -20.997 1.00 92.38 97 ILE A N 1
ATOM 750 C CA . ILE A 1 97 ? 5.486 0.908 -20.775 1.00 92.38 97 ILE A CA 1
ATOM 751 C C . ILE A 1 97 ? 6.975 0.608 -20.986 1.00 92.38 97 ILE A C 1
ATOM 753 O O . ILE A 1 97 ? 7.554 0.983 -22.002 1.00 92.38 97 ILE A O 1
ATOM 757 N N . GLY A 1 98 ? 7.580 -0.094 -20.028 1.00 87.56 98 GLY A N 1
ATOM 758 C CA . GLY A 1 98 ? 9.004 -0.422 -20.020 1.00 87.56 98 GLY A CA 1
ATOM 759 C C . GLY A 1 98 ? 9.885 0.552 -19.234 1.00 87.56 98 GLY A C 1
ATOM 760 O O . GLY A 1 98 ? 11.026 0.186 -18.938 1.00 87.56 98 GLY A O 1
ATOM 761 N N . ASP A 1 99 ? 9.369 1.724 -18.837 1.00 89.75 99 ASP A N 1
ATOM 762 C CA . ASP A 1 99 ? 10.106 2.664 -17.987 1.00 89.75 99 ASP A CA 1
ATOM 763 C C . ASP A 1 99 ? 10.532 2.004 -16.673 1.00 89.75 99 ASP A C 1
ATOM 765 O O . ASP A 1 99 ? 9.758 1.273 -16.046 1.00 89.75 99 ASP A O 1
ATOM 769 N N . ILE A 1 100 ? 11.766 2.292 -16.252 1.00 88.38 100 ILE A N 1
ATOM 770 C CA . ILE A 1 100 ? 12.319 1.858 -14.968 1.00 88.38 100 ILE A CA 1
ATOM 771 C C . ILE A 1 100 ? 12.119 2.984 -13.962 1.00 88.38 100 ILE A C 1
ATOM 773 O O . ILE A 1 100 ? 12.622 4.089 -14.167 1.00 88.38 100 ILE A O 1
ATOM 777 N N . LEU A 1 101 ? 11.408 2.699 -12.876 1.00 87.62 101 LEU A N 1
ATOM 778 C CA . LEU A 1 101 ? 11.119 3.688 -11.844 1.00 87.62 101 LEU A CA 1
ATOM 779 C C . LEU A 1 101 ? 12.284 3.838 -10.868 1.00 87.62 101 LEU A C 1
ATOM 781 O O . LEU A 1 101 ? 12.941 2.859 -10.506 1.00 87.62 101 LEU A O 1
ATOM 785 N N . VAL A 1 102 ? 12.505 5.069 -10.415 1.00 82.56 102 VAL A N 1
ATOM 786 C CA . VAL A 1 102 ? 13.462 5.369 -9.347 1.00 82.56 102 VAL A CA 1
ATOM 787 C C . VAL A 1 102 ? 12.853 4.969 -8.004 1.00 82.56 102 VAL A C 1
ATOM 789 O O . VAL A 1 102 ? 11.690 5.261 -7.717 1.00 82.56 102 VAL A O 1
ATOM 792 N N . GLU A 1 103 ? 13.626 4.291 -7.162 1.00 81.00 103 GLU A N 1
ATOM 793 C CA . GLU A 1 103 ? 13.156 3.868 -5.843 1.00 81.00 103 GLU A CA 1
ATOM 794 C C . GLU A 1 103 ? 12.816 5.053 -4.923 1.00 81.00 103 GLU A C 1
ATOM 796 O O . GLU A 1 103 ? 13.444 6.107 -4.980 1.00 81.00 103 GLU A O 1
ATOM 801 N N . GLY A 1 104 ? 11.810 4.891 -4.060 1.00 79.25 104 GLY A N 1
ATOM 802 C CA . GLY A 1 104 ? 11.356 5.935 -3.135 1.00 79.25 104 GLY A CA 1
ATOM 803 C C . GLY A 1 104 ? 10.572 7.080 -3.784 1.00 79.25 104 GLY A C 1
ATOM 804 O O . GLY A 1 104 ? 10.033 7.919 -3.062 1.00 79.25 104 GLY A O 1
ATOM 805 N N . THR A 1 105 ? 10.478 7.120 -5.113 1.00 84.25 105 THR A N 1
ATOM 806 C CA . THR A 1 105 ? 9.781 8.195 -5.830 1.00 84.25 105 THR A CA 1
ATOM 807 C C . THR A 1 105 ? 8.277 7.989 -5.855 1.00 84.25 105 THR A C 1
ATOM 809 O O . THR A 1 105 ? 7.777 6.904 -5.563 1.00 84.25 105 THR A O 1
ATOM 812 N N . THR A 1 106 ? 7.540 9.046 -6.178 1.00 87.75 106 THR A N 1
ATOM 813 C CA . THR A 1 106 ? 6.078 9.013 -6.194 1.00 87.75 106 THR A CA 1
ATOM 814 C C . THR A 1 106 ? 5.552 8.766 -7.604 1.00 87.75 106 THR A C 1
ATOM 816 O O . THR A 1 106 ? 5.955 9.438 -8.554 1.00 87.75 106 THR A O 1
ATOM 819 N N . VAL A 1 107 ? 4.606 7.835 -7.727 1.00 91.06 107 VAL A N 1
ATOM 820 C CA . VAL A 1 107 ? 3.813 7.616 -8.942 1.00 91.06 107 VAL A CA 1
ATOM 821 C C . VAL A 1 107 ? 2.421 8.194 -8.736 1.00 91.06 107 VAL A C 1
ATOM 823 O O . VAL A 1 107 ? 1.764 7.905 -7.735 1.00 91.06 107 VAL A O 1
ATOM 826 N N . LEU A 1 108 ? 1.978 8.994 -9.705 1.00 91.69 108 LEU A N 1
ATOM 827 C CA . LEU A 1 108 ? 0.702 9.700 -9.700 1.00 91.69 108 LEU A CA 1
ATOM 828 C C . LEU A 1 108 ? -0.157 9.239 -10.875 1.00 91.69 108 LEU A C 1
ATOM 830 O O . LEU A 1 108 ? 0.251 9.363 -12.033 1.00 91.69 108 LEU A O 1
ATOM 834 N N . THR A 1 109 ? -1.367 8.769 -10.591 1.00 92.50 109 THR A N 1
ATOM 835 C CA . THR A 1 109 ? -2.381 8.459 -11.603 1.00 92.50 109 THR A CA 1
ATOM 836 C C . THR A 1 109 ? -3.473 9.530 -11.597 1.00 92.50 109 THR A C 1
ATOM 838 O O . THR A 1 109 ? -3.962 9.975 -10.560 1.00 92.50 109 THR A O 1
ATOM 841 N N . SER A 1 110 ? -3.866 9.972 -12.787 1.00 91.88 110 SER A N 1
ATOM 842 C CA . SER A 1 110 ? -5.027 10.840 -13.008 1.00 91.88 110 SER A CA 1
ATOM 843 C C . SER A 1 110 ? -6.363 10.073 -12.943 1.00 91.88 110 SER A C 1
ATOM 845 O O . SER A 1 110 ? -6.410 8.857 -12.720 1.00 91.88 110 SER A O 1
ATOM 847 N N . LYS A 1 111 ? -7.480 10.778 -13.138 1.00 91.62 111 LYS A N 1
ATOM 848 C CA . LYS A 1 111 ? -8.809 10.164 -13.281 1.00 91.62 111 LYS A CA 1
ATOM 849 C C . LYS A 1 111 ? -8.843 9.240 -14.508 1.00 91.62 111 LYS A C 1
ATOM 851 O O . LYS A 1 111 ? -8.244 9.582 -15.524 1.00 91.62 111 LYS A O 1
ATOM 856 N N . GLU A 1 112 ? -9.530 8.096 -14.425 1.00 89.69 112 GLU A N 1
ATOM 857 C CA . GLU A 1 112 ? -9.642 7.108 -15.517 1.00 89.69 112 GLU A CA 1
ATOM 858 C C . GLU A 1 112 ? -8.298 6.520 -15.995 1.00 89.69 112 GLU A C 1
ATOM 860 O O . GLU A 1 112 ? -8.211 5.926 -17.076 1.00 89.69 112 GLU A O 1
ATOM 865 N N . SER A 1 113 ? -7.242 6.669 -15.193 1.00 92.00 113 SER A N 1
ATOM 866 C CA . SER A 1 113 ? -5.913 6.143 -15.492 1.00 92.00 113 SER A CA 1
ATOM 867 C C . SER A 1 113 ? -5.510 5.055 -14.505 1.00 92.00 113 SER A C 1
ATOM 869 O O . SER A 1 113 ? -5.996 5.013 -13.379 1.00 92.00 113 SER A O 1
ATOM 871 N N . TRP A 1 114 ? -4.635 4.159 -14.940 1.00 92.75 114 TRP A N 1
ATOM 872 C CA . TRP A 1 114 ? -4.063 3.121 -14.093 1.00 92.75 114 TRP A CA 1
ATOM 873 C C . TRP A 1 114 ? -2.655 2.785 -14.567 1.00 92.75 114 TRP A C 1
ATOM 875 O O . TRP A 1 114 ? -2.312 3.013 -15.732 1.00 92.75 114 TRP A O 1
ATOM 885 N N . VAL A 1 115 ? -1.843 2.226 -13.673 1.00 92.44 115 VAL A N 1
ATOM 886 C CA . VAL A 1 115 ? -0.520 1.696 -14.011 1.00 92.44 115 VAL A CA 1
ATOM 887 C C . VAL A 1 115 ? -0.271 0.364 -13.318 1.00 92.44 115 VAL A C 1
ATOM 889 O O . VAL A 1 115 ? -0.440 0.226 -12.112 1.00 92.44 115 VAL A O 1
ATOM 892 N N . GLY A 1 116 ? 0.127 -0.630 -14.104 1.00 91.00 116 GLY A N 1
ATOM 893 C CA . GLY A 1 116 ? 0.628 -1.910 -13.638 1.00 91.00 116 GLY A CA 1
ATOM 894 C C . GLY A 1 116 ? 2.142 -1.839 -13.488 1.00 91.00 116 GLY A C 1
ATOM 895 O O . GLY A 1 116 ? 2.857 -1.574 -14.455 1.00 91.00 116 GLY A O 1
ATOM 896 N N . LEU A 1 117 ? 2.636 -2.097 -12.286 1.00 87.19 117 LEU A N 1
ATOM 897 C CA . LEU A 1 117 ? 4.047 -2.157 -11.948 1.00 87.19 117 LEU A CA 1
ATOM 898 C C . LEU A 1 117 ? 4.459 -3.610 -11.738 1.00 87.19 117 LEU A C 1
ATOM 900 O O . LEU A 1 117 ? 3.814 -4.379 -11.023 1.00 87.19 117 LEU A O 1
ATOM 904 N N . GLY A 1 118 ? 5.557 -3.982 -12.382 1.00 82.50 118 GLY A N 1
ATOM 905 C CA . GLY A 1 118 ? 6.238 -5.242 -12.160 1.00 82.50 118 GLY A CA 1
ATOM 906 C C . GLY A 1 118 ? 7.466 -5.034 -11.295 1.00 82.50 118 GLY A C 1
ATOM 907 O O . GLY A 1 118 ? 8.316 -4.209 -11.628 1.00 82.50 118 GLY A O 1
ATOM 908 N N . VAL A 1 119 ? 7.577 -5.815 -10.225 1.00 77.12 119 VAL A N 1
ATOM 909 C CA . VAL A 1 119 ? 8.853 -6.017 -9.539 1.00 77.12 119 VAL A CA 1
ATOM 910 C C . VAL A 1 119 ? 9.616 -7.090 -10.299 1.00 77.12 119 VAL A C 1
ATOM 912 O O . VAL A 1 119 ? 9.081 -8.173 -10.548 1.00 77.12 119 VAL A O 1
ATOM 915 N N . TYR A 1 120 ? 10.853 -6.783 -10.667 1.00 74.00 120 TYR A N 1
ATOM 916 C CA . TYR A 1 120 ? 11.688 -7.668 -11.455 1.00 74.00 120 TYR A CA 1
ATOM 917 C C . TYR A 1 120 ? 13.013 -7.928 -10.754 1.00 74.00 120 TYR A C 1
ATOM 919 O O . TYR A 1 120 ? 13.742 -7.003 -10.392 1.00 74.00 120 TYR A O 1
ATOM 927 N N . LEU A 1 121 ? 13.316 -9.216 -10.610 1.00 69.06 121 LEU A N 1
ATOM 928 C CA . LEU A 1 121 ? 14.626 -9.725 -10.234 1.00 69.06 121 LEU A CA 1
ATOM 929 C C . LEU A 1 121 ? 15.293 -10.260 -11.492 1.00 69.06 121 LEU A C 1
ATOM 931 O O . LEU A 1 121 ? 14.696 -11.060 -12.211 1.00 69.06 121 LEU A O 1
ATOM 935 N N . SER A 1 122 ? 16.517 -9.814 -11.736 1.00 65.00 122 SER A N 1
ATOM 936 C CA . SER A 1 122 ? 17.332 -10.195 -12.880 1.00 65.00 122 SER A CA 1
ATOM 937 C C . SER A 1 122 ? 18.666 -10.726 -12.363 1.00 65.00 122 SER A C 1
ATOM 939 O O . SER A 1 122 ? 19.437 -10.002 -11.742 1.00 65.00 122 SER A O 1
ATOM 941 N N . THR A 1 123 ? 18.929 -12.018 -12.570 1.00 57.88 123 THR A N 1
ATOM 942 C CA . THR A 1 123 ? 20.266 -12.620 -12.373 1.00 57.88 123 THR A CA 1
ATOM 943 C C . THR A 1 123 ? 21.207 -12.310 -13.535 1.00 57.88 123 THR A C 1
ATOM 945 O O . THR A 1 123 ? 22.421 -12.332 -13.374 1.00 57.88 123 THR A O 1
ATOM 948 N N . ASP A 1 124 ? 20.624 -12.012 -14.692 1.00 58.72 124 ASP A N 1
ATOM 949 C CA . ASP A 1 124 ? 21.239 -11.577 -15.942 1.00 58.72 124 ASP A CA 1
ATOM 950 C C . ASP A 1 124 ? 20.195 -10.760 -16.735 1.00 58.72 124 ASP A C 1
ATOM 952 O O . ASP A 1 124 ? 19.021 -10.723 -16.354 1.00 58.72 124 ASP A O 1
ATOM 956 N N . GLU A 1 125 ? 20.580 -10.090 -17.827 1.00 49.78 125 GLU A N 1
ATOM 957 C CA . GLU A 1 125 ? 19.659 -9.255 -18.630 1.00 49.78 125 GLU A CA 1
ATOM 958 C C . GLU A 1 125 ? 18.434 -10.016 -19.192 1.00 49.78 125 GLU A C 1
ATOM 960 O O . GLU A 1 125 ? 17.480 -9.383 -19.645 1.00 49.78 125 GLU A O 1
ATOM 965 N N . TH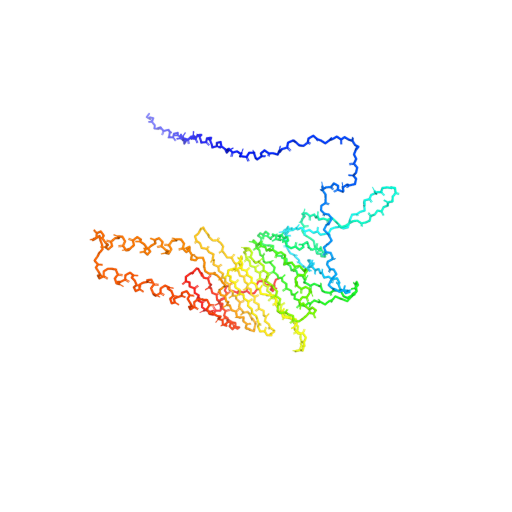R A 1 126 ? 18.430 -11.354 -19.144 1.00 46.22 126 THR A N 1
ATOM 966 C CA . THR A 1 126 ? 17.453 -12.233 -19.806 1.00 46.22 126 THR A CA 1
ATOM 967 C C . THR A 1 126 ? 16.493 -12.961 -18.857 1.00 46.22 126 THR A C 1
ATOM 969 O O . THR A 1 126 ? 15.373 -13.287 -19.247 1.00 46.22 126 THR A O 1
ATOM 972 N N . SER A 1 127 ? 16.884 -13.186 -17.605 1.00 48.25 127 SER A N 1
ATOM 973 C CA . SER A 1 127 ? 16.161 -14.000 -16.628 1.00 48.25 127 SER A CA 1
ATOM 974 C C . SER A 1 127 ? 15.302 -13.100 -15.755 1.00 48.25 127 SER A C 1
ATOM 976 O O . SER A 1 127 ? 15.731 -12.618 -14.709 1.00 48.25 127 SER A O 1
ATOM 978 N N . ILE A 1 128 ? 14.087 -12.831 -16.225 1.00 54.56 128 ILE A N 1
ATOM 979 C CA . ILE A 1 128 ? 13.139 -11.927 -15.583 1.00 54.56 128 ILE A CA 1
ATOM 980 C C . ILE A 1 128 ? 12.083 -12.757 -14.847 1.00 54.56 128 ILE A C 1
ATOM 982 O O . ILE A 1 128 ? 11.224 -13.362 -15.484 1.00 54.56 128 ILE A O 1
ATOM 986 N N . PHE A 1 129 ? 12.105 -12.751 -13.513 1.00 53.53 129 PHE A N 1
ATOM 987 C CA . PHE A 1 129 ? 11.064 -13.400 -12.708 1.00 53.53 129 PHE A CA 1
ATOM 988 C C . PHE A 1 129 ? 9.993 -12.381 -12.294 1.00 53.53 129 PHE A C 1
ATOM 990 O O . PHE A 1 129 ? 10.272 -11.515 -11.459 1.00 53.53 129 PHE A O 1
ATOM 997 N N . PRO A 1 130 ? 8.768 -12.437 -12.852 1.00 53.84 130 PRO A N 1
ATOM 998 C CA . PRO A 1 130 ? 7.658 -11.631 -12.366 1.00 53.84 130 PRO A CA 1
ATOM 999 C C . PRO A 1 130 ? 7.100 -12.271 -11.089 1.00 53.84 130 PRO A C 1
ATOM 1001 O O . PRO A 1 130 ? 6.285 -13.182 -11.158 1.00 53.84 130 PRO A O 1
ATOM 1004 N N . SER A 1 131 ? 7.525 -11.812 -9.914 1.00 60.47 131 SER A N 1
ATOM 1005 C CA . SER A 1 131 ? 7.013 -12.365 -8.650 1.00 60.47 131 SER A CA 1
ATOM 1006 C C . SER A 1 131 ? 5.712 -11.708 -8.189 1.00 60.47 131 SER A C 1
ATOM 1008 O O . SER A 1 131 ? 4.952 -12.300 -7.427 1.00 60.47 131 SER A O 1
ATOM 1010 N N . THR A 1 132 ? 5.438 -10.468 -8.604 1.00 68.62 132 THR A N 1
ATOM 1011 C CA . THR A 1 132 ? 4.274 -9.706 -8.127 1.00 68.62 132 THR A CA 1
ATOM 1012 C C . THR A 1 132 ? 3.832 -8.666 -9.157 1.00 68.62 132 THR A C 1
ATOM 1014 O O . THR A 1 132 ? 4.662 -8.052 -9.840 1.00 68.62 132 THR A O 1
ATOM 1017 N N . SER A 1 133 ? 2.515 -8.480 -9.275 1.00 77.69 133 SER A N 1
ATOM 1018 C CA . SER A 1 133 ? 1.894 -7.406 -10.050 1.00 77.69 133 SER A CA 1
ATOM 1019 C C . SER A 1 133 ? 1.219 -6.429 -9.092 1.00 77.69 133 SER A C 1
ATOM 1021 O O . SER A 1 133 ? 0.426 -6.839 -8.240 1.00 77.69 133 SER A O 1
ATOM 1023 N N . ILE A 1 134 ? 1.562 -5.148 -9.217 1.00 85.44 134 ILE A N 1
ATOM 1024 C CA . ILE A 1 134 ? 0.979 -4.054 -8.439 1.00 85.44 134 ILE A CA 1
ATOM 1025 C C . ILE A 1 134 ? 0.221 -3.169 -9.412 1.00 85.44 134 ILE A C 1
ATOM 1027 O O . ILE A 1 134 ? 0.824 -2.588 -10.305 1.00 85.44 134 ILE A O 1
ATOM 1031 N N . ILE A 1 135 ? -1.086 -3.044 -9.251 1.00 89.19 135 ILE A N 1
ATOM 1032 C CA . ILE A 1 135 ? -1.921 -2.209 -10.110 1.00 89.19 135 ILE A CA 1
ATOM 1033 C C . ILE A 1 135 ? -2.359 -1.000 -9.302 1.00 89.19 135 ILE A C 1
ATOM 1035 O O . ILE A 1 135 ? -3.124 -1.116 -8.350 1.00 89.19 135 ILE A O 1
ATOM 1039 N N . VAL A 1 136 ? -1.867 0.169 -9.684 1.00 90.31 136 VAL A N 1
ATOM 1040 C CA . VAL A 1 136 ? -2.269 1.452 -9.114 1.00 90.31 136 VAL A CA 1
ATOM 1041 C C . VAL A 1 136 ? -3.449 1.960 -9.928 1.00 90.31 136 VAL A C 1
ATOM 1043 O O . VAL A 1 136 ? -3.320 2.173 -11.136 1.00 90.31 136 VAL A O 1
ATOM 1046 N N . GLY A 1 137 ? -4.604 2.101 -9.284 1.00 89.12 137 GLY A N 1
ATOM 1047 C CA . GLY A 1 137 ? -5.824 2.566 -9.935 1.00 89.12 137 GLY A CA 1
ATOM 1048 C C . GLY A 1 137 ? -5.850 4.078 -10.109 1.00 89.12 137 GLY A C 1
ATOM 1049 O O . GLY A 1 137 ? -4.833 4.754 -9.988 1.00 89.12 137 GLY A O 1
ATOM 1050 N N . GLU A 1 138 ? -7.021 4.622 -10.404 1.00 92.00 138 GLU A N 1
ATOM 1051 C CA . GLU A 1 138 ? -7.187 6.043 -10.709 1.00 92.00 138 GLU A CA 1
ATOM 1052 C C . GLU A 1 138 ? -7.011 6.960 -9.495 1.00 92.00 138 GLU A C 1
ATOM 1054 O O . GLU A 1 138 ? -7.196 6.548 -8.351 1.00 92.00 138 GLU A O 1
ATOM 1059 N N . SER A 1 139 ? -6.682 8.231 -9.753 1.00 90.19 139 SER A N 1
ATOM 1060 C CA . SER A 1 139 ? -6.560 9.291 -8.735 1.00 90.19 139 SER A CA 1
ATOM 1061 C C . SER A 1 139 ? -5.703 8.901 -7.521 1.00 90.19 139 SER A C 1
ATOM 1063 O O . SER A 1 139 ? -6.005 9.276 -6.383 1.00 90.19 139 SER A O 1
ATOM 1065 N N . SER A 1 140 ? -4.664 8.109 -7.768 1.00 90.56 140 SER A N 1
ATOM 1066 C CA . SER A 1 140 ? -3.848 7.464 -6.751 1.00 90.56 140 SER A CA 1
ATOM 1067 C C . SER A 1 140 ? -2.443 8.046 -6.722 1.00 90.56 140 SER A C 1
ATOM 1069 O O . SER A 1 140 ? -1.907 8.528 -7.720 1.00 90.56 140 SER A O 1
ATOM 1071 N N . GLU A 1 141 ? -1.855 7.988 -5.538 1.00 90.19 141 GLU A N 1
ATOM 1072 C CA . GLU A 1 141 ? -0.508 8.424 -5.230 1.00 90.19 141 GLU A CA 1
ATOM 1073 C C . GLU A 1 141 ? 0.157 7.323 -4.409 1.00 90.19 141 GLU A C 1
ATOM 1075 O O . GLU A 1 141 ? -0.297 6.980 -3.310 1.00 90.19 141 GLU A O 1
ATOM 1080 N N . ILE A 1 142 ? 1.227 6.750 -4.951 1.00 87.38 142 ILE A N 1
ATOM 1081 C CA . ILE A 1 142 ? 1.988 5.700 -4.274 1.00 87.38 142 ILE A CA 1
ATOM 1082 C C . ILE A 1 142 ? 3.466 6.051 -4.256 1.00 87.38 142 ILE A C 1
ATOM 1084 O O . ILE A 1 142 ? 3.970 6.670 -5.192 1.00 87.38 142 ILE A O 1
ATOM 1088 N N . SER A 1 143 ? 4.168 5.617 -3.215 1.00 86.38 143 SER A N 1
ATOM 1089 C CA . SER A 1 143 ? 5.627 5.652 -3.213 1.00 86.38 143 SER A CA 1
ATOM 1090 C C . SER A 1 143 ? 6.153 4.316 -3.727 1.00 86.38 143 SER A C 1
ATOM 1092 O O . SER A 1 143 ? 5.752 3.250 -3.253 1.00 86.38 143 SER A O 1
ATOM 1094 N N . VAL A 1 144 ? 7.047 4.371 -4.711 1.00 81.69 144 VAL A N 1
ATOM 1095 C CA . VAL A 1 144 ? 7.790 3.207 -5.183 1.00 81.69 144 VAL A CA 1
ATOM 1096 C C . VAL A 1 144 ? 8.610 2.691 -4.000 1.00 81.69 144 VAL A C 1
ATOM 1098 O O . VAL A 1 144 ? 9.392 3.456 -3.428 1.00 81.69 144 VAL A O 1
ATOM 1101 N N . PRO A 1 145 ? 8.455 1.419 -3.598 1.00 70.88 145 PRO A N 1
ATOM 1102 C CA . PRO A 1 145 ? 9.199 0.887 -2.465 1.00 70.88 145 PRO A CA 1
ATOM 1103 C C . PRO A 1 145 ? 10.705 1.012 -2.700 1.00 70.88 145 PRO A C 1
ATOM 1105 O O . PRO A 1 145 ? 11.172 0.981 -3.840 1.00 70.88 145 PRO A O 1
ATOM 1108 N N . ARG A 1 146 ? 11.477 1.123 -1.613 1.00 71.31 146 ARG A N 1
ATOM 1109 C CA . ARG A 1 146 ? 12.940 1.038 -1.695 1.00 71.31 146 ARG A CA 1
ATOM 1110 C C . ARG A 1 146 ? 13.318 -0.347 -2.199 1.00 71.31 146 ARG A C 1
ATOM 1112 O O . ARG A 1 146 ? 13.081 -1.348 -1.524 1.00 71.31 146 ARG A O 1
ATOM 1119 N N . ILE A 1 147 ? 13.852 -0.393 -3.412 1.00 65.81 147 ILE A N 1
ATOM 1120 C CA . ILE A 1 147 ? 14.105 -1.626 -4.149 1.00 65.81 147 ILE A CA 1
ATOM 1121 C C . ILE A 1 147 ? 15.260 -2.361 -3.468 1.00 65.81 147 ILE A C 1
ATOM 1123 O O . ILE A 1 147 ? 15.157 -3.558 -3.238 1.00 65.81 147 ILE A O 1
ATOM 1127 N N . SER A 1 148 ? 16.282 -1.637 -3.003 1.00 65.38 148 SER A N 1
ATOM 1128 C CA . SER A 1 148 ? 17.370 -2.167 -2.154 1.00 65.38 148 SER A CA 1
ATOM 1129 C C . SER A 1 148 ? 16.871 -3.087 -1.034 1.00 65.38 148 SER A C 1
ATOM 1131 O O . SER A 1 148 ? 17.333 -4.225 -0.907 1.00 65.38 148 SER A O 1
ATOM 1133 N N . ASP A 1 149 ? 15.890 -2.614 -0.261 1.00 64.56 149 ASP A N 1
ATOM 1134 C CA . ASP A 1 149 ? 15.293 -3.352 0.857 1.00 64.56 149 ASP A CA 1
ATOM 1135 C C . ASP A 1 149 ? 14.531 -4.600 0.379 1.00 64.56 149 ASP A C 1
ATOM 1137 O O . ASP A 1 149 ? 14.542 -5.634 1.051 1.00 64.56 149 ASP A O 1
ATOM 1141 N N . LEU A 1 150 ? 13.863 -4.517 -0.773 1.00 63.78 150 LEU A N 1
ATOM 1142 C CA . LEU A 1 150 ? 13.077 -5.611 -1.338 1.00 63.78 150 LEU A CA 1
ATOM 1143 C C . LEU A 1 150 ? 13.978 -6.775 -1.780 1.00 63.78 150 LEU A C 1
ATOM 1145 O O . LEU A 1 150 ? 13.678 -7.936 -1.507 1.00 63.78 150 LEU A O 1
ATOM 1149 N N . CYS A 1 151 ? 15.095 -6.466 -2.438 1.00 65.25 151 CYS A N 1
ATOM 1150 C CA . CYS A 1 151 ? 15.911 -7.457 -3.142 1.00 65.25 151 CYS A CA 1
ATOM 1151 C C . CYS A 1 151 ? 16.880 -8.179 -2.204 1.00 65.25 151 CYS A C 1
ATOM 1153 O O . CYS A 1 151 ? 17.001 -9.397 -2.294 1.00 65.25 151 CYS A O 1
ATOM 1155 N N . LEU A 1 152 ? 17.468 -7.471 -1.229 1.00 64.69 152 LEU A N 1
ATOM 1156 C CA . LEU A 1 152 ? 18.240 -8.103 -0.149 1.00 64.69 152 LEU A CA 1
ATOM 1157 C C . LEU A 1 152 ? 17.398 -9.129 0.621 1.00 64.69 152 LEU A C 1
ATOM 1159 O O . LEU A 1 152 ? 17.866 -10.208 0.974 1.00 64.69 152 LEU A O 1
ATOM 1163 N N . ARG A 1 153 ? 16.125 -8.811 0.861 1.00 61.75 153 ARG A N 1
ATOM 1164 C CA . ARG A 1 153 ? 15.217 -9.681 1.615 1.00 61.75 153 ARG A CA 1
ATOM 1165 C C . ARG A 1 153 ? 14.706 -10.858 0.802 1.00 61.75 153 ARG A C 1
ATOM 1167 O O . ARG A 1 153 ? 14.535 -11.933 1.365 1.00 61.75 153 ARG A O 1
ATOM 1174 N N . LEU A 1 154 ? 14.516 -10.675 -0.503 1.00 61.84 154 LEU A N 1
ATOM 1175 C CA . LEU A 1 154 ? 14.223 -11.765 -1.433 1.00 61.84 154 LEU A CA 1
ATOM 1176 C C . LEU A 1 154 ? 15.343 -12.812 -1.445 1.00 61.84 154 LEU A C 1
ATOM 1178 O O . LEU A 1 154 ? 15.048 -14.002 -1.409 1.00 61.84 154 LEU A O 1
ATOM 1182 N N . GLU A 1 155 ? 16.611 -12.388 -1.427 1.00 63.72 155 GLU A N 1
ATOM 1183 C CA . GLU A 1 155 ? 17.751 -13.311 -1.312 1.00 63.72 155 GLU A CA 1
ATOM 1184 C C . GLU A 1 155 ? 17.800 -14.024 0.041 1.00 63.72 155 GLU A C 1
ATOM 1186 O O . GLU A 1 155 ? 18.122 -15.207 0.109 1.00 63.72 155 GLU A O 1
ATOM 1191 N N . GLN A 1 156 ? 17.457 -13.316 1.116 1.00 63.75 156 GLN A N 1
ATOM 1192 C CA . GLN A 1 156 ? 17.515 -13.840 2.482 1.00 63.75 156 GLN A CA 1
ATOM 1193 C C . GLN A 1 156 ? 16.225 -14.554 2.927 1.00 63.75 156 GLN A C 1
ATOM 1195 O O . GLN A 1 156 ? 16.135 -14.967 4.080 1.00 63.75 156 GLN A O 1
ATOM 1200 N N . GLN A 1 157 ? 15.218 -14.676 2.049 1.00 59.38 157 GLN A N 1
ATOM 1201 C CA . GLN A 1 157 ? 13.864 -15.158 2.374 1.00 59.38 157 GLN A CA 1
ATOM 1202 C C . GLN A 1 157 ? 13.216 -14.429 3.573 1.00 59.38 157 GLN A C 1
ATOM 1204 O O . GLN A 1 157 ? 12.357 -14.968 4.270 1.00 59.38 157 GLN A O 1
ATOM 1209 N N . ILE A 1 158 ? 13.616 -13.181 3.827 1.00 56.84 158 ILE A N 1
ATOM 1210 C CA . ILE A 1 158 ? 13.105 -12.373 4.938 1.00 56.84 158 ILE A CA 1
ATOM 1211 C C . ILE A 1 158 ? 11.788 -11.718 4.510 1.00 56.84 158 ILE A C 1
ATOM 1213 O O . ILE A 1 158 ? 11.707 -11.211 3.388 1.00 56.84 158 ILE A O 1
ATOM 1217 N N . PRO A 1 159 ? 10.769 -11.644 5.390 1.00 55.19 159 PRO A N 1
ATOM 1218 C CA . PRO A 1 159 ? 9.523 -10.945 5.109 1.00 55.19 159 PRO A CA 1
ATOM 1219 C C . PRO A 1 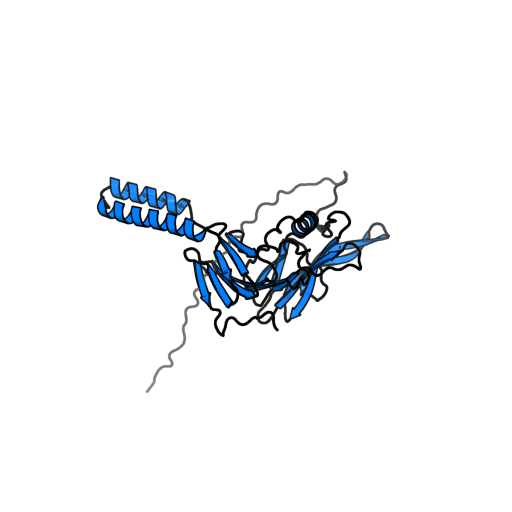159 ? 9.740 -9.549 4.519 1.00 55.19 159 PRO A C 1
ATOM 1221 O O . PRO A 1 159 ? 10.489 -8.735 5.080 1.00 55.19 159 PRO A O 1
ATOM 1224 N N . GLN A 1 160 ? 9.114 -9.286 3.369 1.00 59.31 160 GLN A N 1
ATOM 1225 C CA . GLN A 1 160 ? 9.276 -8.027 2.652 1.00 59.31 160 GLN A CA 1
ATOM 1226 C C . GLN A 1 160 ? 8.762 -6.838 3.467 1.00 59.31 160 GLN A C 1
ATOM 1228 O O . GLN A 1 160 ? 7.812 -6.930 4.248 1.00 59.31 160 GLN A O 1
ATOM 1233 N N . LYS A 1 161 ? 9.442 -5.707 3.272 1.00 61.09 161 LYS A N 1
ATOM 1234 C CA . LYS A 1 161 ? 9.082 -4.424 3.863 1.00 61.09 161 LYS A CA 1
ATOM 1235 C C . LYS A 1 161 ? 7.945 -3.774 3.074 1.00 61.09 161 LYS A C 1
ATOM 1237 O O . LYS A 1 161 ? 7.574 -4.193 1.982 1.00 61.09 161 LYS A O 1
ATOM 1242 N N . GLU A 1 162 ? 7.383 -2.774 3.717 1.00 68.50 162 GLU A N 1
ATOM 1243 C CA . GLU A 1 162 ? 6.133 -2.119 3.406 1.00 68.50 162 GLU A CA 1
ATOM 1244 C C . GLU A 1 162 ? 6.140 -1.336 2.082 1.00 68.50 162 GLU A C 1
ATOM 1246 O O . GLU A 1 162 ? 7.119 -0.655 1.775 1.00 68.50 162 GLU A O 1
ATOM 1251 N N . ILE A 1 163 ? 5.038 -1.375 1.330 1.00 70.19 163 ILE A N 1
ATOM 1252 C CA . ILE A 1 163 ? 4.779 -0.463 0.212 1.00 70.19 163 ILE A CA 1
ATOM 1253 C C . ILE A 1 163 ? 3.847 0.651 0.701 1.00 70.19 163 ILE A C 1
ATOM 1255 O O . ILE A 1 163 ? 2.702 0.353 1.058 1.00 70.19 163 ILE A O 1
ATOM 1259 N N . PRO A 1 164 ? 4.300 1.920 0.707 1.00 75.31 164 PRO A N 1
ATOM 1260 C CA . PRO A 1 164 ? 3.484 3.029 1.171 1.00 75.31 164 PRO A CA 1
ATOM 1261 C C . PRO A 1 164 ? 2.425 3.408 0.130 1.00 75.31 164 PRO A C 1
ATOM 1263 O O . PRO A 1 164 ? 2.745 3.944 -0.936 1.00 75.31 164 PRO A O 1
ATOM 1266 N N . VAL A 1 165 ? 1.155 3.199 0.465 1.00 78.00 165 VAL A N 1
ATOM 1267 C CA . VAL A 1 165 ? 0.019 3.787 -0.248 1.00 78.00 165 VAL A CA 1
ATOM 1268 C C . VAL A 1 165 ? -0.258 5.151 0.380 1.00 78.00 165 VAL A C 1
ATOM 1270 O O . VAL A 1 165 ? -0.642 5.245 1.546 1.00 78.00 165 VAL A O 1
ATOM 1273 N N . ILE A 1 166 ? -0.006 6.229 -0.368 1.00 79.88 166 ILE A N 1
ATOM 1274 C CA . ILE A 1 166 ? -0.209 7.594 0.135 1.00 79.88 166 ILE A CA 1
ATOM 1275 C C . ILE A 1 166 ? -1.685 7.961 -0.006 1.00 79.88 166 ILE A C 1
ATOM 1277 O O . ILE A 1 166 ? -2.287 8.445 0.950 1.00 79.88 166 ILE A O 1
ATOM 1281 N N . LYS A 1 167 ? -2.272 7.709 -1.181 1.00 87.19 167 LYS A N 1
ATOM 1282 C CA . LYS A 1 167 ? -3.679 7.986 -1.488 1.00 87.19 167 LYS A CA 1
ATOM 1283 C C . LYS A 1 167 ? -4.169 7.105 -2.636 1.00 87.19 167 LYS A C 1
ATOM 1285 O O . LYS A 1 167 ? -3.407 6.785 -3.542 1.00 87.19 167 LYS A O 1
ATOM 1290 N N . GLY A 1 168 ? -5.462 6.801 -2.650 1.00 86.31 168 GLY A N 1
ATOM 1291 C CA . GLY A 1 168 ? -6.114 6.114 -3.762 1.00 86.31 168 GLY A CA 1
ATOM 1292 C C . GLY A 1 168 ? -6.080 4.603 -3.602 1.00 86.31 168 GLY A C 1
ATOM 1293 O O . GLY A 1 168 ? -6.039 4.114 -2.480 1.00 86.31 168 GLY A O 1
ATOM 1294 N N . ILE A 1 169 ? -6.159 3.858 -4.700 1.00 86.88 169 ILE A N 1
ATOM 1295 C CA . ILE A 1 169 ? -6.358 2.409 -4.687 1.00 86.88 169 ILE A CA 1
ATOM 1296 C C . ILE A 1 169 ? -5.185 1.675 -5.322 1.00 86.88 169 ILE A C 1
ATOM 1298 O O . ILE A 1 169 ? -4.736 2.001 -6.421 1.00 86.88 169 ILE A O 1
ATOM 1302 N N . VAL A 1 170 ? -4.722 0.633 -4.639 1.00 86.62 170 VAL A N 1
ATOM 1303 C CA . VAL 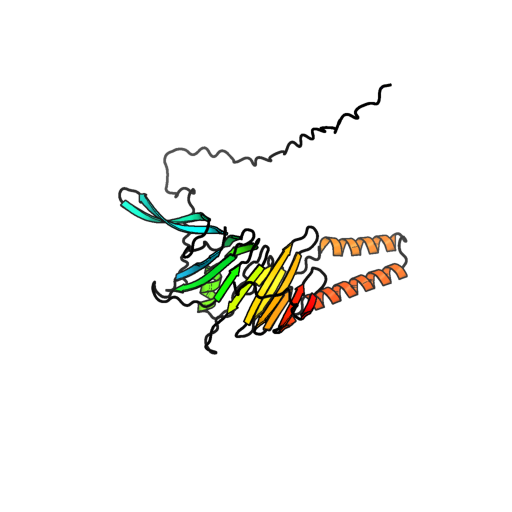A 1 170 ? -3.694 -0.265 -5.153 1.00 86.62 170 VAL A CA 1
ATOM 1304 C C . VAL A 1 170 ? -4.171 -1.700 -5.032 1.00 86.62 170 VAL A C 1
ATOM 1306 O O . VAL A 1 170 ? -4.567 -2.145 -3.959 1.00 86.62 170 VAL A O 1
ATOM 1309 N N . THR A 1 171 ? -4.132 -2.433 -6.136 1.00 86.12 171 THR A N 1
ATOM 1310 C CA . THR A 1 171 ? -4.470 -3.853 -6.197 1.00 86.12 171 THR A CA 1
ATOM 1311 C C . THR A 1 171 ? -3.205 -4.673 -6.336 1.00 86.12 171 THR A C 1
ATOM 1313 O O . THR A 1 171 ? -2.312 -4.343 -7.111 1.00 86.12 171 THR A O 1
ATOM 1316 N N . TYR A 1 172 ? -3.133 -5.751 -5.572 1.00 81.38 172 TYR A N 1
ATOM 1317 C CA . TYR A 1 172 ? -2.003 -6.660 -5.552 1.00 81.38 172 TYR A CA 1
ATOM 1318 C C . TYR A 1 172 ? -2.453 -8.046 -5.924 1.00 81.38 172 TYR A C 1
ATOM 1320 O O . TYR A 1 172 ? -3.346 -8.627 -5.292 1.00 81.38 172 TYR A O 1
ATOM 1328 N N . GLU A 1 173 ? -1.722 -8.608 -6.869 1.00 78.19 173 GLU A N 1
ATOM 1329 C CA . GLU A 1 173 ? -1.934 -9.951 -7.352 1.00 78.19 173 GLU A CA 1
ATOM 1330 C C . GLU A 1 173 ? -0.637 -10.752 -7.257 1.00 78.19 173 GLU A C 1
ATOM 1332 O O . GLU A 1 173 ? 0.425 -10.334 -7.731 1.00 78.19 173 GLU A O 1
ATOM 1337 N N . ASN A 1 174 ? -0.739 -11.906 -6.595 1.00 70.81 174 ASN A N 1
ATOM 1338 C CA . ASN A 1 174 ? 0.305 -12.917 -6.573 1.00 70.81 174 ASN A CA 1
ATOM 1339 C C . ASN A 1 174 ? -0.221 -14.179 -7.267 1.00 70.81 174 ASN A C 1
ATOM 1341 O O . ASN A 1 174 ? -1.042 -14.904 -6.701 1.00 70.81 174 ASN A O 1
ATOM 1345 N N . GLU A 1 175 ? 0.260 -14.425 -8.483 1.00 60.88 175 GLU A N 1
ATOM 1346 C CA . GLU A 1 175 ? -0.127 -15.576 -9.305 1.00 60.88 175 GLU A CA 1
ATOM 1347 C C . GLU A 1 175 ? 0.789 -16.796 -9.132 1.00 60.88 175 GLU A C 1
ATOM 1349 O O . GLU A 1 175 ? 0.598 -17.793 -9.825 1.00 60.88 175 GLU A O 1
ATOM 1354 N N . ALA A 1 176 ? 1.792 -16.756 -8.247 1.00 55.62 176 ALA A N 1
ATOM 1355 C CA . ALA A 1 176 ? 2.808 -17.805 -8.210 1.00 55.62 176 ALA A CA 1
ATOM 1356 C C . ALA A 1 176 ? 2.194 -19.205 -7.972 1.00 55.62 176 ALA A C 1
ATOM 1358 O O . ALA A 1 176 ? 1.574 -19.500 -6.944 1.00 55.62 176 ALA A O 1
ATOM 1359 N N . GLY A 1 177 ? 2.352 -20.045 -9.001 1.00 42.47 177 GLY A N 1
ATOM 1360 C CA . GLY A 1 177 ? 1.670 -21.324 -9.190 1.00 42.47 177 GLY A CA 1
ATOM 1361 C C . GLY A 1 177 ? 2.338 -22.536 -8.541 1.00 42.47 177 GLY A C 1
ATOM 1362 O O . GLY A 1 177 ? 1.710 -23.589 -8.504 1.00 42.47 177 GLY A O 1
ATOM 1363 N N . ASN A 1 178 ? 3.544 -22.399 -7.977 1.00 48.44 178 ASN A N 1
ATOM 1364 C CA . ASN A 1 178 ? 4.272 -23.506 -7.349 1.00 48.44 178 ASN A CA 1
ATOM 1365 C C . ASN A 1 178 ? 4.437 -23.264 -5.841 1.00 48.44 178 ASN A C 1
ATOM 1367 O O . ASN A 1 178 ? 4.851 -22.192 -5.406 1.00 48.44 178 ASN A O 1
ATOM 1371 N N . GLU A 1 179 ? 4.069 -24.260 -5.034 1.00 48.12 179 GLU A N 1
ATOM 1372 C CA . GLU A 1 179 ? 3.859 -24.141 -3.582 1.00 48.12 179 GLU A CA 1
ATOM 1373 C C . GLU A 1 179 ? 5.129 -23.902 -2.746 1.00 48.12 179 GLU A C 1
ATOM 1375 O O . GLU A 1 179 ? 5.003 -23.566 -1.560 1.00 48.12 179 GLU A O 1
ATOM 1380 N N . GLU A 1 180 ? 6.312 -24.051 -3.351 1.00 45.41 180 GLU A N 1
ATOM 1381 C CA . GLU A 1 180 ? 7.608 -24.133 -2.661 1.00 45.41 180 GLU A CA 1
ATOM 1382 C C . GLU A 1 180 ? 8.456 -22.852 -2.685 1.00 45.41 180 GLU A C 1
ATOM 1384 O O . GLU A 1 180 ? 9.353 -22.726 -1.860 1.00 45.41 180 GLU A O 1
ATOM 1389 N N . GLU A 1 181 ? 8.170 -21.864 -3.540 1.00 48.41 181 GLU A N 1
ATOM 1390 C CA . GLU A 1 181 ? 9.088 -20.722 -3.730 1.00 48.41 181 GLU A CA 1
ATOM 1391 C C . GLU A 1 181 ? 8.371 -19.364 -3.707 1.00 48.41 181 GLU A C 1
ATOM 1393 O O . GLU A 1 181 ? 8.549 -18.489 -4.554 1.00 48.41 181 GLU A O 1
ATOM 1398 N N . LEU A 1 182 ? 7.499 -19.182 -2.716 1.00 48.31 182 LEU A N 1
ATOM 1399 C CA . LEU A 1 182 ? 6.807 -17.915 -2.513 1.00 48.31 182 LEU A CA 1
ATOM 1400 C C . LEU A 1 182 ? 7.679 -16.980 -1.680 1.00 48.31 182 LEU A C 1
ATOM 1402 O O . LEU A 1 182 ? 7.699 -17.054 -0.452 1.00 48.31 182 LEU A O 1
ATOM 1406 N N . ALA A 1 183 ? 8.364 -16.069 -2.370 1.00 50.72 183 ALA A N 1
ATOM 1407 C CA . ALA A 1 183 ? 8.884 -14.856 -1.764 1.00 50.72 183 ALA A CA 1
ATOM 1408 C C . ALA A 1 183 ? 7.820 -14.229 -0.840 1.00 50.72 183 ALA A C 1
ATOM 1410 O O . ALA A 1 183 ? 6.667 -14.072 -1.264 1.00 50.72 183 ALA A O 1
ATOM 1411 N N . PRO A 1 184 ? 8.167 -13.871 0.407 1.00 50.78 184 PRO A N 1
ATOM 1412 C CA . PRO A 1 184 ? 7.209 -13.238 1.294 1.00 50.78 184 PRO A CA 1
ATOM 1413 C C . PRO A 1 184 ? 6.745 -11.920 0.675 1.00 50.78 184 PRO A C 1
ATOM 1415 O O . PRO A 1 184 ? 7.556 -11.112 0.230 1.00 50.78 184 PRO A O 1
ATOM 1418 N N . LEU A 1 185 ? 5.429 -11.734 0.615 1.00 55.69 185 LEU A N 1
ATOM 1419 C CA . LEU A 1 185 ? 4.812 -10.601 -0.067 1.00 55.69 185 LEU A CA 1
ATOM 1420 C C . LEU A 1 185 ? 5.042 -9.284 0.685 1.00 55.69 185 LEU A C 1
ATOM 1422 O O . LEU A 1 185 ? 5.143 -9.295 1.917 1.00 55.69 185 LEU A O 1
ATOM 1426 N N . PRO A 1 186 ? 5.084 -8.148 -0.033 1.00 58.47 186 PRO A N 1
ATOM 1427 C CA . PRO A 1 186 ? 5.249 -6.856 0.599 1.00 58.47 186 PRO A CA 1
ATOM 1428 C C . PRO A 1 186 ? 3.973 -6.506 1.355 1.00 58.47 186 PRO A C 1
ATOM 1430 O O . PRO A 1 186 ? 2.861 -6.686 0.852 1.00 58.47 186 PRO A O 1
ATOM 1433 N N . LYS A 1 187 ? 4.138 -6.005 2.578 1.00 68.75 187 LYS A N 1
ATOM 1434 C CA . LYS A 1 187 ? 3.022 -5.476 3.361 1.00 68.75 187 LYS A CA 1
ATOM 1435 C C . LYS A 1 187 ? 2.571 -4.156 2.753 1.00 68.75 187 LYS A C 1
ATOM 1437 O O . LYS A 1 187 ? 3.419 -3.328 2.448 1.00 68.75 187 LYS A O 1
ATOM 1442 N N . LEU A 1 188 ? 1.277 -3.901 2.601 1.00 63.53 188 LEU A N 1
ATOM 1443 C CA . LEU A 1 188 ? 0.852 -2.541 2.256 1.00 63.53 188 LEU A CA 1
ATOM 1444 C C . LEU A 1 188 ? 0.696 -1.709 3.493 1.00 63.53 188 LEU A C 1
ATOM 1446 O O . LEU A 1 188 ? 0.034 -2.169 4.425 1.00 63.53 188 LEU A O 1
ATOM 1450 N N . THR A 1 189 ? 1.258 -0.501 3.480 1.00 65.94 189 THR A N 1
ATOM 1451 C CA . THR A 1 189 ? 1.054 0.432 4.577 1.00 65.94 189 THR A CA 1
ATOM 1452 C C . THR A 1 189 ? 0.609 1.805 4.155 1.00 65.94 189 THR A C 1
ATOM 1454 O O . THR A 1 189 ? 0.973 2.328 3.110 1.00 65.94 189 THR A O 1
ATOM 1457 N N . THR A 1 190 ? -0.173 2.414 5.031 1.00 71.19 190 THR A N 1
ATOM 1458 C CA . THR A 1 190 ? -0.616 3.797 4.887 1.00 71.19 190 THR A CA 1
ATOM 1459 C C . THR A 1 190 ? 0.187 4.626 5.867 1.00 71.19 190 THR A C 1
ATOM 1461 O O . THR A 1 190 ? -0.030 4.537 7.075 1.00 71.19 190 THR A O 1
ATOM 1464 N N . LYS A 1 191 ? 1.186 5.368 5.368 1.00 63.25 191 LYS A N 1
ATOM 1465 C CA . LYS A 1 191 ? 2.114 6.194 6.175 1.00 63.25 191 LYS A CA 1
ATOM 1466 C C . LYS A 1 191 ? 2.698 5.471 7.414 1.00 63.25 191 LYS A C 1
ATOM 1468 O O . LYS A 1 191 ? 2.893 6.104 8.447 1.00 63.25 191 LYS A O 1
ATOM 1473 N N . GLY A 1 192 ? 2.931 4.155 7.340 1.00 53.03 192 GLY A N 1
ATOM 1474 C CA . GLY A 1 192 ? 3.438 3.345 8.462 1.00 53.03 192 GLY A CA 1
ATOM 1475 C C . GLY A 1 192 ? 2.446 3.100 9.613 1.00 53.03 192 GLY A C 1
ATOM 1476 O O . GLY A 1 192 ? 2.852 2.633 10.671 1.00 53.03 192 GLY A O 1
ATOM 1477 N N . LYS A 1 193 ? 1.155 3.418 9.443 1.00 54.19 193 LYS A N 1
ATOM 1478 C CA . LYS A 1 193 ? 0.139 3.347 10.517 1.00 54.19 193 LYS A CA 1
ATOM 1479 C C . LYS A 1 193 ? -0.692 2.077 10.498 1.00 54.19 193 LYS A C 1
ATOM 1481 O O . LYS A 1 193 ? -1.193 1.636 11.525 1.00 54.19 193 LYS A O 1
ATOM 1486 N N . ARG A 1 194 ? -0.866 1.477 9.330 1.00 58.47 194 ARG A N 1
ATOM 1487 C CA . ARG A 1 194 ? -1.702 0.291 9.115 1.00 58.47 194 ARG A CA 1
ATOM 1488 C C . ARG A 1 194 ? -0.971 -0.618 8.159 1.00 58.47 194 ARG A C 1
ATOM 1490 O O . ARG A 1 194 ? -0.288 -0.114 7.280 1.00 58.47 194 ARG A O 1
ATOM 1497 N N . SER A 1 195 ? -1.093 -1.917 8.355 1.00 51.06 195 SER A N 1
ATOM 1498 C CA . SER A 1 195 ? -0.405 -2.944 7.598 1.00 51.06 195 SER A CA 1
ATOM 1499 C C . SER A 1 195 ? -1.369 -4.023 7.167 1.00 51.06 195 SER A C 1
ATOM 1501 O O . SER A 1 195 ? -2.243 -4.418 7.931 1.00 51.06 195 SER A O 1
ATOM 1503 N N . SER A 1 196 ? -1.185 -4.524 5.954 1.00 57.69 196 SER A N 1
ATOM 1504 C CA . SER A 1 196 ? -1.785 -5.782 5.533 1.00 57.69 196 SER A CA 1
ATOM 1505 C C . SER A 1 196 ? -0.690 -6.783 5.165 1.00 57.69 196 SER A C 1
ATOM 1507 O O . SER A 1 196 ? 0.172 -6.475 4.346 1.00 57.69 196 SER A O 1
ATOM 1509 N N . GLY A 1 197 ? -0.683 -7.955 5.801 1.00 53.34 197 GLY A N 1
ATOM 1510 C CA . GLY A 1 197 ? 0.199 -9.098 5.535 1.00 53.34 197 GLY A CA 1
ATOM 1511 C C . GLY A 1 197 ? -0.601 -10.291 5.005 1.00 53.34 197 GLY A C 1
ATOM 1512 O O . GLY A 1 197 ? -1.820 -10.305 5.102 1.00 53.34 197 GLY A O 1
ATOM 1513 N N . LYS A 1 198 ? 0.038 -11.282 4.374 1.00 59.44 198 LYS A N 1
ATOM 1514 C CA . LYS A 1 198 ? -0.675 -12.283 3.555 1.00 59.44 198 LYS A CA 1
ATOM 1515 C C . LYS A 1 198 ? -0.307 -13.742 3.798 1.00 59.44 198 LYS A C 1
ATOM 1517 O O . LYS A 1 198 ? 0.830 -14.060 4.139 1.00 59.44 198 LYS A O 1
ATOM 1522 N N . HIS A 1 199 ? -1.280 -14.592 3.445 1.00 54.22 199 HIS A N 1
ATOM 1523 C CA . HIS A 1 199 ? -1.178 -16.032 3.172 1.00 54.22 199 HIS A CA 1
ATOM 1524 C C . HIS A 1 199 ? -0.927 -16.333 1.664 1.00 54.22 199 HIS A C 1
ATOM 1526 O O . HIS A 1 199 ? -0.819 -15.419 0.844 1.00 54.22 199 HIS A O 1
ATOM 1532 N N . LYS A 1 200 ? -0.775 -17.617 1.280 1.00 61.22 200 LYS A N 1
ATOM 1533 C CA . LYS A 1 200 ? -0.475 -18.068 -0.104 1.00 61.22 200 LYS A CA 1
ATOM 1534 C C . LYS A 1 200 ? -1.645 -17.784 -1.080 1.00 61.22 200 LYS A C 1
ATOM 1536 O O . LYS A 1 200 ? -2.798 -17.945 -0.701 1.00 61.22 200 LYS A O 1
ATOM 1541 N N . LYS A 1 201 ? -1.347 -17.465 -2.356 1.00 73.69 201 LYS A N 1
ATOM 1542 C CA . LYS A 1 201 ? -2.313 -17.297 -3.481 1.00 73.69 201 LYS A CA 1
ATOM 1543 C C . LYS A 1 201 ? -3.399 -16.220 -3.277 1.00 73.69 201 LYS A C 1
ATOM 1545 O O . LYS A 1 201 ? -4.558 -16.430 -3.631 1.00 73.69 201 LYS A O 1
ATOM 1550 N N . THR A 1 202 ? -3.026 -15.056 -2.747 1.00 78.19 202 THR A N 1
ATOM 1551 C CA . THR A 1 202 ? -3.989 -13.996 -2.398 1.00 78.19 202 THR A CA 1
ATOM 1552 C C . THR A 1 202 ? -4.043 -12.856 -3.424 1.00 78.19 202 THR A C 1
ATOM 1554 O O . THR A 1 202 ? -3.001 -12.289 -3.777 1.00 78.19 202 THR A O 1
ATOM 1557 N N . ARG A 1 203 ? -5.255 -12.418 -3.792 1.00 85.31 203 ARG A N 1
ATOM 1558 C CA . ARG A 1 203 ? -5.542 -11.204 -4.585 1.00 85.31 203 ARG A CA 1
ATOM 1559 C C . ARG A 1 203 ? -6.397 -10.245 -3.760 1.00 85.31 203 ARG A C 1
ATOM 1561 O O . ARG A 1 203 ? -7.414 -10.647 -3.202 1.00 85.31 203 ARG A O 1
ATOM 1568 N N . TYR A 1 204 ? -5.966 -8.993 -3.645 1.00 86.44 204 TYR A N 1
ATOM 1569 C CA . TYR A 1 204 ? -6.631 -8.004 -2.790 1.00 86.44 204 TYR A CA 1
ATOM 1570 C C . TYR A 1 204 ? -6.339 -6.573 -3.242 1.00 86.44 204 TYR A C 1
ATOM 1572 O O . TYR A 1 204 ? -5.321 -6.334 -3.891 1.00 86.44 204 TYR A O 1
ATOM 1580 N N . SER A 1 205 ? -7.194 -5.625 -2.868 1.00 88.50 205 SER A N 1
ATOM 1581 C CA . SER A 1 205 ? -6.937 -4.193 -3.045 1.00 88.50 205 SER A CA 1
ATOM 1582 C C . SER A 1 205 ? -6.923 -3.458 -1.719 1.00 88.50 205 SER A C 1
ATOM 1584 O O . SER A 1 205 ? -7.700 -3.786 -0.826 1.00 88.50 205 SER A O 1
ATOM 1586 N N . HIS A 1 206 ? -6.104 -2.420 -1.635 1.00 88.38 206 HIS A N 1
ATOM 1587 C CA . HIS A 1 206 ? -6.036 -1.491 -0.522 1.00 88.38 206 HIS A CA 1
ATOM 1588 C C . HIS A 1 206 ? -6.299 -0.084 -1.045 1.00 88.38 206 HIS A C 1
ATOM 1590 O O . HIS A 1 206 ? -5.565 0.434 -1.884 1.00 88.38 206 HIS A O 1
ATOM 1596 N N . GLU A 1 207 ? -7.391 0.505 -0.578 1.00 89.12 207 GLU A N 1
ATOM 1597 C CA . GLU A 1 207 ? -7.794 1.867 -0.889 1.00 89.12 207 GLU A CA 1
ATOM 1598 C C . GLU A 1 207 ? -7.588 2.769 0.328 1.00 89.12 207 GLU A C 1
ATOM 1600 O O . GLU A 1 207 ? -8.050 2.451 1.420 1.00 89.12 207 GLU A O 1
ATOM 1605 N N . VAL A 1 208 ? -6.928 3.904 0.127 1.00 87.19 208 VAL A N 1
ATOM 1606 C CA . VAL A 1 208 ? -6.693 4.937 1.134 1.00 87.19 208 VAL A CA 1
ATOM 1607 C C . VAL A 1 208 ? -7.458 6.193 0.742 1.00 87.19 208 VAL A C 1
ATOM 1609 O O . VAL A 1 208 ? -7.142 6.857 -0.252 1.00 87.19 208 VAL A O 1
ATOM 1612 N N . ARG A 1 209 ? -8.448 6.554 1.558 1.00 88.19 209 ARG A N 1
ATOM 1613 C CA . ARG A 1 209 ? -9.204 7.803 1.442 1.00 88.19 209 ARG A CA 1
ATOM 1614 C C . ARG A 1 209 ? -8.753 8.764 2.529 1.00 88.19 209 ARG A C 1
ATOM 1616 O O . ARG A 1 209 ? -8.875 8.468 3.713 1.00 88.19 209 ARG A O 1
ATOM 1623 N N . ILE A 1 210 ? -8.268 9.932 2.123 1.00 83.06 210 ILE A N 1
ATOM 1624 C CA . ILE A 1 210 ? -7.903 11.011 3.042 1.00 83.06 210 ILE A CA 1
ATOM 1625 C C . ILE A 1 210 ? -9.024 12.048 3.018 1.00 83.06 210 ILE A C 1
ATOM 1627 O O . ILE A 1 210 ? -9.340 12.591 1.958 1.00 83.06 210 ILE A O 1
ATOM 1631 N N . SER A 1 211 ? -9.607 12.311 4.182 1.00 78.75 211 SER A N 1
ATOM 1632 C CA . SER A 1 211 ? -10.498 13.443 4.442 1.00 78.75 211 SER A CA 1
A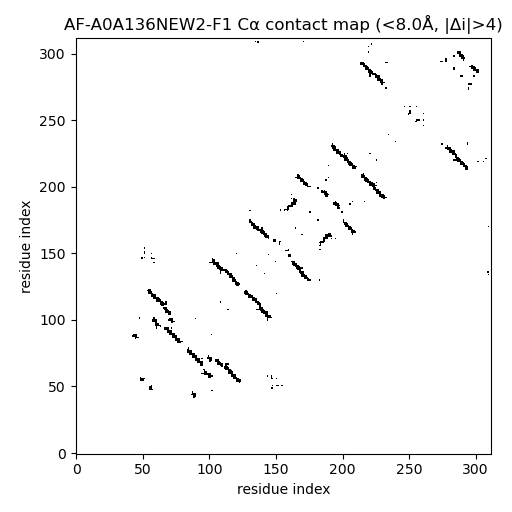TOM 1633 C C . SER A 1 211 ? -9.803 14.451 5.362 1.00 78.75 211 SER A C 1
ATOM 1635 O O . SER A 1 211 ? -8.729 14.167 5.889 1.00 78.75 211 SER A O 1
ATOM 1637 N N . GLU A 1 212 ? -10.396 15.630 5.558 1.00 72.25 212 GLU A N 1
ATOM 1638 C CA . GLU A 1 212 ? -9.821 16.670 6.427 1.00 72.25 212 GLU A CA 1
ATOM 1639 C C . GLU A 1 212 ? -9.645 16.207 7.884 1.00 72.25 212 GLU A C 1
ATOM 1641 O O . GLU A 1 212 ? -8.738 16.678 8.565 1.00 72.25 212 GLU A O 1
ATOM 1646 N N . SER A 1 213 ? -10.484 15.279 8.357 1.00 74.69 213 SER A N 1
ATOM 1647 C CA . SER A 1 213 ? -10.521 14.841 9.757 1.00 74.69 213 SER A CA 1
ATOM 1648 C C . SER A 1 213 ? -10.089 13.392 9.992 1.00 74.69 213 SER A C 1
ATOM 1650 O O . SER A 1 213 ? -9.775 13.046 11.130 1.00 74.69 213 SER A O 1
ATOM 1652 N N . ASP A 1 214 ? -10.067 12.541 8.961 1.00 78.44 214 ASP A N 1
ATOM 1653 C CA . ASP A 1 214 ? -9.721 11.123 9.110 1.00 78.44 214 ASP A CA 1
ATOM 1654 C C . ASP A 1 214 ? -9.107 10.511 7.840 1.00 78.44 214 ASP A C 1
ATOM 1656 O O . ASP A 1 214 ? -9.343 10.959 6.712 1.00 78.44 214 ASP A O 1
ATOM 1660 N N . THR A 1 215 ? -8.339 9.441 8.037 1.00 83.50 215 THR A N 1
ATOM 1661 C CA . THR A 1 215 ? -7.874 8.538 6.982 1.00 83.50 215 THR A CA 1
ATOM 1662 C C . THR A 1 215 ? -8.639 7.225 7.091 1.00 83.50 215 THR A C 1
ATOM 1664 O O . THR A 1 215 ? -8.588 6.549 8.122 1.00 83.50 215 THR A O 1
ATOM 1667 N N . VAL A 1 216 ? -9.329 6.853 6.017 1.00 87.25 216 VAL A N 1
ATOM 1668 C CA . VAL A 1 216 ? -10.087 5.604 5.919 1.00 87.25 216 VAL A CA 1
ATOM 1669 C C . VAL A 1 216 ? -9.349 4.655 4.991 1.00 87.25 216 VAL A C 1
ATOM 1671 O O . VAL A 1 216 ? -9.103 4.981 3.829 1.00 87.25 216 VAL A O 1
ATOM 1674 N N . ASP A 1 217 ? -9.028 3.475 5.502 1.00 88.12 217 ASP A N 1
ATOM 1675 C CA . ASP A 1 217 ? -8.429 2.391 4.738 1.00 88.12 217 ASP A CA 1
ATOM 1676 C C . ASP A 1 217 ? -9.491 1.336 4.439 1.00 88.12 217 ASP A C 1
ATOM 1678 O O . ASP A 1 217 ? -10.210 0.903 5.335 1.00 88.12 217 ASP A O 1
ATOM 1682 N N . ILE A 1 218 ? -9.593 0.909 3.185 1.00 90.06 218 ILE A N 1
ATOM 1683 C CA . ILE A 1 218 ? -10.522 -0.136 2.756 1.00 90.06 218 ILE A CA 1
ATOM 1684 C C . ILE A 1 218 ? -9.708 -1.242 2.095 1.00 90.06 218 ILE A C 1
ATOM 1686 O O . ILE A 1 218 ? -9.140 -1.059 1.017 1.00 90.06 218 ILE A O 1
ATOM 1690 N N . ILE A 1 219 ? -9.650 -2.397 2.749 1.00 90.62 219 ILE A N 1
ATOM 1691 C CA . ILE A 1 219 ? -8.962 -3.590 2.268 1.00 90.62 219 ILE A CA 1
ATOM 1692 C C . ILE A 1 219 ? -10.016 -4.561 1.737 1.00 90.62 219 ILE A C 1
ATOM 1694 O O . ILE A 1 219 ? -10.870 -4.997 2.496 1.00 90.62 219 ILE A O 1
ATOM 1698 N N . ARG A 1 220 ? -9.967 -4.914 0.451 1.00 91.12 220 ARG A N 1
ATOM 1699 C CA . ARG A 1 220 ? -10.903 -5.857 -0.195 1.00 91.12 220 ARG A CA 1
ATOM 1700 C C . ARG A 1 220 ? -10.164 -7.118 -0.601 1.00 91.12 220 ARG A C 1
ATOM 1702 O O . ARG A 1 220 ? -9.157 -7.002 -1.297 1.00 91.12 220 ARG A O 1
ATOM 1709 N N . VAL A 1 221 ? -10.650 -8.291 -0.202 1.00 90.75 221 VAL A N 1
ATOM 1710 C CA . VAL A 1 221 ? -9.995 -9.578 -0.472 1.00 90.75 221 VAL A CA 1
ATOM 1711 C C . VAL A 1 221 ? -10.808 -10.364 -1.496 1.00 90.75 221 VAL A C 1
ATOM 1713 O O . VAL A 1 221 ? -11.882 -10.880 -1.203 1.00 90.75 221 VAL A O 1
ATOM 1716 N N . TYR A 1 222 ? -10.282 -10.448 -2.717 1.00 89.75 222 TYR A N 1
ATOM 1717 C CA . TYR A 1 222 ? -10.940 -11.120 -3.843 1.00 89.75 222 TYR A CA 1
ATOM 1718 C C . TYR A 1 222 ? -10.592 -12.603 -3.931 1.00 89.75 222 TYR A C 1
ATOM 1720 O O . TYR A 1 222 ? -11.344 -13.375 -4.512 1.00 89.75 222 TYR A O 1
ATOM 1728 N N . LYS A 1 223 ? -9.427 -12.987 -3.402 1.00 88.94 223 LYS A N 1
ATOM 1729 C CA . LYS A 1 223 ? -8.948 -14.369 -3.384 1.00 88.94 223 LYS A CA 1
ATOM 1730 C C . LYS A 1 223 ? -8.023 -14.591 -2.201 1.00 88.94 223 LYS A C 1
ATOM 1732 O O . LYS A 1 223 ? -7.137 -13.760 -1.999 1.00 88.94 223 LYS A O 1
ATOM 1737 N N . GLY A 1 224 ? -8.150 -15.715 -1.500 1.00 88.56 224 GLY A N 1
ATOM 1738 C CA . GLY A 1 224 ? -7.286 -16.077 -0.368 1.00 88.56 224 GLY A CA 1
ATOM 1739 C C . GLY A 1 224 ? -7.604 -15.294 0.911 1.00 88.56 224 GLY A C 1
ATOM 1740 O O . GLY A 1 224 ? -8.746 -14.924 1.136 1.00 88.56 224 GLY A O 1
ATOM 1741 N N . ALA A 1 225 ? -6.601 -15.040 1.754 1.00 86.19 225 ALA A N 1
ATOM 1742 C CA . ALA A 1 225 ? -6.777 -14.305 3.012 1.00 86.19 225 ALA A CA 1
ATOM 1743 C C . ALA A 1 225 ? -5.669 -13.265 3.241 1.00 86.19 225 ALA A C 1
ATOM 1745 O O . ALA A 1 225 ? -4.524 -13.435 2.786 1.00 86.19 225 ALA A O 1
ATOM 1746 N N . VAL A 1 226 ? -6.025 -12.191 3.948 1.00 85.50 226 VAL A N 1
ATOM 1747 C CA . VAL A 1 226 ? -5.156 -11.061 4.302 1.00 85.50 226 VAL A CA 1
ATOM 1748 C C . VAL A 1 226 ? -5.268 -10.782 5.798 1.00 85.50 226 VAL A C 1
ATOM 1750 O O . VAL A 1 226 ? -6.352 -10.523 6.303 1.00 85.50 226 VAL A O 1
ATOM 1753 N N . GLU A 1 227 ? -4.142 -10.774 6.497 1.00 85.56 227 GLU A N 1
ATOM 1754 C CA . GLU A 1 227 ? -4.030 -10.248 7.855 1.00 85.56 227 GLU A CA 1
ATOM 1755 C C . GLU A 1 227 ? -3.963 -8.717 7.796 1.00 85.56 227 GLU A C 1
ATOM 1757 O O . GLU A 1 227 ? -3.137 -8.160 7.079 1.00 85.56 227 GLU A O 1
ATOM 1762 N N . VAL A 1 228 ? -4.804 -8.022 8.551 1.00 85.00 228 VAL A N 1
ATOM 1763 C CA . VAL A 1 228 ? -4.832 -6.565 8.689 1.00 85.00 228 VAL A CA 1
ATOM 1764 C C . VAL A 1 228 ? -4.454 -6.200 10.121 1.00 85.00 228 VAL A C 1
ATOM 1766 O O . VAL A 1 228 ? -5.143 -6.568 11.072 1.00 85.00 228 VAL A O 1
ATOM 1769 N N . THR A 1 229 ? -3.388 -5.423 10.265 1.00 81.38 229 THR A N 1
ATOM 1770 C CA . THR A 1 229 ? -2.813 -5.013 11.549 1.00 81.38 229 THR A CA 1
ATOM 1771 C C . THR A 1 229 ? -2.677 -3.498 11.587 1.00 81.38 229 THR A C 1
ATOM 1773 O O . THR A 1 229 ? -2.108 -2.895 10.680 1.00 81.38 229 THR A O 1
ATOM 1776 N N . ILE A 1 230 ? -3.173 -2.853 12.639 1.00 77.56 230 ILE A N 1
ATOM 1777 C CA . ILE A 1 230 ? -2.977 -1.414 12.847 1.00 77.56 230 ILE A CA 1
ATOM 1778 C C . ILE A 1 230 ? -1.665 -1.241 13.616 1.00 77.56 230 ILE A C 1
ATOM 1780 O O . ILE A 1 230 ? -1.560 -1.645 14.768 1.00 77.56 230 ILE A O 1
ATOM 1784 N N . LEU A 1 231 ? -0.647 -0.695 12.948 1.00 70.38 231 LEU A N 1
ATOM 1785 C CA . LEU A 1 231 ? 0.697 -0.516 13.505 1.00 70.38 231 LEU A CA 1
ATOM 1786 C C . LEU A 1 231 ? 0.756 0.654 14.484 1.00 70.38 231 LEU A C 1
ATOM 1788 O O . LEU A 1 231 ? 1.493 0.598 15.463 1.00 70.38 231 LEU A O 1
ATOM 1792 N N . ASN A 1 232 ? 0.008 1.719 14.198 1.00 66.62 232 ASN A N 1
ATOM 1793 C CA . ASN A 1 232 ? -0.055 2.893 15.046 1.00 66.62 232 ASN A CA 1
ATOM 1794 C C . ASN A 1 232 ? -1.421 3.574 14.908 1.00 66.62 232 ASN A C 1
ATOM 1796 O O . ASN A 1 232 ? -1.911 3.788 13.795 1.00 66.62 232 ASN A O 1
ATOM 1800 N N . ILE A 1 233 ? -2.027 3.923 16.038 1.00 65.81 233 ILE A N 1
ATOM 1801 C CA . ILE A 1 233 ? -3.213 4.775 16.092 1.00 65.81 233 ILE A CA 1
ATOM 1802 C C . ILE A 1 233 ? -2.687 6.155 16.468 1.00 65.81 233 ILE A C 1
ATOM 1804 O O . ILE A 1 233 ? -1.991 6.273 17.469 1.00 65.81 233 ILE A O 1
ATOM 1808 N N . ASP A 1 234 ? -3.006 7.191 15.682 1.00 59.78 234 ASP A N 1
ATOM 1809 C CA . ASP A 1 234 ? -2.747 8.583 16.080 1.00 59.78 234 ASP A CA 1
ATOM 1810 C C . ASP A 1 234 ? -3.650 8.936 17.270 1.00 59.78 234 ASP A C 1
ATOM 1812 O O . ASP A 1 234 ? -4.676 9.620 17.147 1.00 59.78 234 ASP A O 1
ATOM 1816 N N . ILE A 1 235 ? -3.303 8.415 18.434 1.00 60.22 235 ILE A N 1
ATOM 1817 C CA . ILE A 1 235 ? -3.702 8.985 19.699 1.00 60.22 235 ILE A CA 1
ATOM 1818 C C . ILE A 1 235 ? -2.739 10.146 19.859 1.00 60.22 235 ILE A C 1
ATOM 1820 O O . ILE A 1 235 ? -1.525 9.965 19.889 1.00 60.22 235 ILE A O 1
ATOM 1824 N N . ASP A 1 236 ? -3.277 11.356 19.834 1.00 60.16 236 ASP A N 1
ATOM 1825 C CA . ASP A 1 236 ? -2.492 12.525 20.183 1.00 60.16 236 ASP A CA 1
ATOM 1826 C C . ASP A 1 236 ? -2.209 12.374 21.687 1.00 60.16 236 ASP A C 1
ATOM 1828 O O . ASP A 1 236 ? -3.065 12.685 22.515 1.00 60.16 236 ASP A O 1
ATOM 1832 N N . ASP A 1 237 ? -1.087 11.736 22.043 1.00 56.88 237 ASP A N 1
ATOM 1833 C CA . ASP A 1 237 ? -0.714 11.402 23.433 1.00 56.88 237 ASP A CA 1
ATOM 1834 C C . ASP A 1 237 ? -0.733 12.653 24.328 1.00 56.88 237 ASP A C 1
ATOM 1836 O O . ASP A 1 237 ? -1.072 12.606 25.517 1.00 56.88 237 ASP A O 1
ATOM 1840 N N . ASP A 1 238 ? -0.454 13.798 23.709 1.00 59.78 238 ASP A N 1
ATOM 1841 C CA . ASP A 1 238 ? -0.562 15.130 24.280 1.00 59.78 238 ASP A CA 1
ATOM 1842 C C . ASP A 1 238 ? -2.009 15.497 24.647 1.00 59.78 238 ASP A C 1
ATOM 1844 O O . ASP A 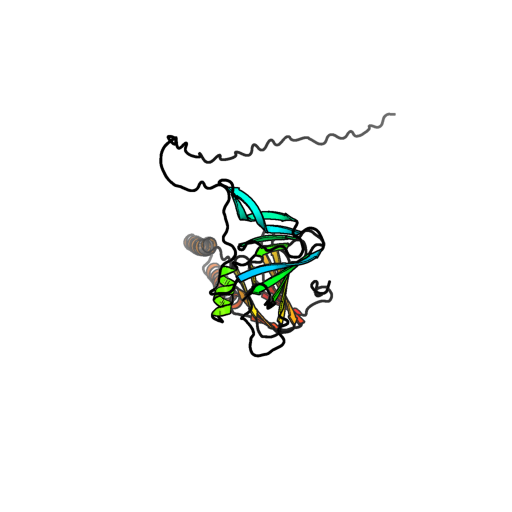1 238 ? -2.244 16.072 25.708 1.00 59.78 238 ASP A O 1
ATOM 1848 N N . ASP A 1 239 ? -2.995 15.167 23.809 1.00 68.25 239 ASP A N 1
ATOM 1849 C CA . ASP A 1 239 ? -4.422 15.383 24.091 1.00 68.25 239 ASP A CA 1
ATOM 1850 C C . ASP A 1 239 ? -4.926 14.406 25.165 1.00 68.25 239 ASP A C 1
ATOM 1852 O O . ASP A 1 239 ? -5.726 14.783 26.021 1.00 68.25 239 ASP A O 1
ATOM 1856 N N . TYR A 1 240 ? -4.419 13.168 25.180 1.00 68.50 240 TYR A N 1
ATOM 1857 C CA . TYR A 1 240 ? -4.786 12.170 26.188 1.00 68.50 240 TYR A CA 1
ATOM 1858 C C . TYR A 1 240 ? -4.329 12.586 27.592 1.00 68.50 240 TYR A C 1
ATOM 1860 O O . TYR A 1 240 ? -5.130 12.625 28.530 1.00 68.50 240 TYR A O 1
ATOM 1868 N N . THR A 1 241 ? -3.059 12.970 27.723 1.00 72.94 241 THR A N 1
ATOM 1869 C CA . THR A 1 241 ? -2.478 13.404 29.000 1.00 72.94 241 THR A CA 1
ATOM 1870 C C . THR A 1 241 ? -3.130 14.702 29.482 1.00 72.94 241 THR A C 1
ATOM 1872 O O . THR A 1 241 ? -3.590 14.768 30.622 1.00 72.94 241 THR A O 1
ATOM 1875 N N . LYS A 1 242 ? -3.307 15.690 28.589 1.00 81.62 242 LYS A N 1
ATOM 1876 C CA . LYS A 1 242 ? -3.980 16.962 28.915 1.00 81.62 242 LYS A CA 1
ATOM 1877 C C . LYS A 1 242 ? -5.437 16.770 29.324 1.00 81.62 242 LYS A C 1
ATOM 1879 O O . LYS A 1 242 ? -5.921 17.475 30.207 1.00 81.62 242 LYS A O 1
ATOM 1884 N N . LYS A 1 243 ? -6.163 15.828 28.713 1.00 80.56 243 LYS A N 1
ATOM 1885 C CA . LYS A 1 243 ? -7.540 15.517 29.123 1.00 80.56 243 LYS A CA 1
ATOM 1886 C C . LYS A 1 243 ? -7.595 14.907 30.520 1.00 80.56 243 LYS A C 1
ATOM 1888 O O . LYS A 1 243 ? -8.494 15.262 31.280 1.00 80.56 243 LYS A O 1
ATOM 1893 N N . LEU A 1 244 ? -6.649 14.034 30.866 1.00 82.19 244 LEU A N 1
ATOM 1894 C CA . LEU A 1 244 ? -6.587 13.421 32.193 1.00 82.19 244 LEU A CA 1
ATOM 1895 C C . LEU A 1 244 ? -6.230 14.454 33.274 1.00 82.19 244 LEU A C 1
ATOM 1897 O O . LEU A 1 244 ? -6.882 14.505 34.317 1.00 82.19 244 LEU A O 1
ATOM 1901 N N . GLU A 1 245 ? -5.251 15.318 32.994 1.00 85.44 245 GLU A N 1
ATOM 1902 C CA . GLU A 1 245 ? -4.858 16.433 33.864 1.00 85.44 245 GLU A CA 1
ATOM 1903 C C . GLU A 1 245 ? -6.018 17.404 34.082 1.00 85.44 245 GLU A C 1
ATOM 1905 O O . GLU A 1 245 ? -6.388 17.676 35.224 1.00 85.44 245 GLU A O 1
ATOM 1910 N N . LYS A 1 246 ? -6.673 17.842 33.001 1.00 86.69 246 LYS A N 1
ATOM 1911 C CA . LYS A 1 246 ? -7.832 18.738 33.071 1.00 86.69 246 LYS A CA 1
ATOM 1912 C C . LYS A 1 246 ? -8.982 18.138 33.877 1.00 86.69 246 LYS A C 1
ATOM 1914 O O . LYS A 1 246 ? -9.643 18.840 34.633 1.00 86.69 246 LYS A O 1
ATOM 1919 N N . MET A 1 247 ? -9.223 16.838 33.739 1.00 84.38 247 MET A N 1
ATOM 1920 C CA . MET A 1 247 ? -10.263 16.151 34.499 1.00 84.38 247 MET A CA 1
ATOM 1921 C C . MET A 1 247 ? -9.932 16.098 35.999 1.00 84.38 247 MET A C 1
ATOM 1923 O O . MET A 1 247 ? -10.822 16.273 36.829 1.00 84.38 247 MET A O 1
ATOM 1927 N N . ASN A 1 248 ? -8.656 15.923 36.355 1.00 86.69 248 ASN A N 1
ATOM 1928 C CA . ASN A 1 248 ? -8.196 15.986 37.741 1.00 86.69 248 ASN A CA 1
ATOM 1929 C C . ASN A 1 248 ? -8.301 17.415 38.313 1.00 86.69 248 ASN A C 1
ATOM 1931 O O . ASN A 1 248 ? -8.778 17.603 39.430 1.00 86.69 248 ASN A O 1
ATOM 1935 N N . GLU A 1 249 ? -7.935 18.436 37.534 1.00 91.06 249 GLU A N 1
ATOM 1936 C CA . GLU A 1 249 ? -8.119 19.848 37.899 1.00 91.06 249 GLU A CA 1
ATOM 1937 C C . GLU A 1 249 ? -9.598 20.212 38.095 1.00 91.06 249 GLU A C 1
ATOM 1939 O O . GLU A 1 249 ? -9.957 20.897 39.058 1.00 91.06 249 GLU A O 1
ATOM 1944 N N . ASP A 1 250 ? -10.479 19.735 37.214 1.00 90.00 250 ASP A N 1
ATOM 1945 C CA . ASP A 1 250 ? -11.920 19.960 37.314 1.00 90.00 250 ASP A CA 1
ATOM 1946 C C . ASP A 1 250 ? -12.506 19.275 38.565 1.00 90.00 250 ASP A C 1
ATOM 1948 O O . ASP A 1 250 ? -13.384 19.850 39.211 1.00 90.00 250 ASP A O 1
ATOM 1952 N N . MET A 1 251 ? -11.996 18.104 38.973 1.00 87.25 251 MET A N 1
ATOM 1953 C CA . MET A 1 251 ? -12.389 17.471 40.241 1.00 87.25 251 MET A CA 1
ATOM 1954 C C . MET A 1 251 ? -11.880 18.278 41.444 1.00 87.25 251 MET A C 1
ATOM 1956 O O . MET A 1 251 ? -12.648 18.577 42.357 1.00 87.25 251 MET A O 1
ATOM 1960 N N . MET A 1 252 ? -10.599 18.657 41.452 1.00 87.94 252 MET A N 1
ATOM 1961 C CA . MET A 1 252 ? -9.985 19.398 42.564 1.00 87.94 252 MET A CA 1
ATOM 1962 C C . MET A 1 252 ? -10.596 20.793 42.745 1.00 87.94 252 MET A C 1
ATOM 1964 O O . MET A 1 252 ? -10.672 21.300 43.863 1.00 87.94 252 MET A O 1
ATOM 1968 N N . SER A 1 253 ? -11.065 21.404 41.655 1.00 93.12 253 SER A N 1
ATOM 1969 C CA . SER A 1 253 ? -11.811 22.665 41.680 1.00 93.12 253 SER A CA 1
ATOM 1970 C C . SER A 1 253 ? -13.313 22.496 41.954 1.00 93.12 253 SER A C 1
ATOM 1972 O O . SER A 1 253 ? -14.019 23.497 42.065 1.00 93.12 253 SER A O 1
ATOM 1974 N N . GLY A 1 254 ? -13.808 21.257 42.078 1.00 87.31 254 GLY A N 1
ATOM 1975 C CA . GLY A 1 254 ? -15.213 20.939 42.348 1.00 87.31 254 GLY A CA 1
ATOM 1976 C C . GLY A 1 254 ? -16.165 21.200 41.176 1.00 87.31 254 GLY A C 1
ATOM 1977 O O . GLY A 1 254 ? -17.376 21.252 41.379 1.00 87.31 254 GLY A O 1
ATOM 1978 N N . LYS A 1 255 ? -15.642 21.391 39.958 1.00 91.62 255 LYS A N 1
ATOM 1979 C CA . LYS A 1 255 ? -16.442 21.598 38.739 1.00 91.62 255 LYS A CA 1
ATOM 1980 C C . LYS A 1 255 ? -17.122 20.327 38.248 1.00 91.62 255 LYS A C 1
ATOM 1982 O O . LYS A 1 255 ? -18.137 20.425 37.566 1.00 91.62 255 LYS A O 1
ATOM 1987 N N . ILE A 1 256 ? -16.543 19.171 38.557 1.00 88.50 256 ILE A N 1
ATOM 1988 C CA . ILE A 1 256 ? -17.148 17.863 38.322 1.00 88.50 256 ILE A CA 1
ATOM 1989 C C . ILE A 1 256 ? -17.256 17.112 39.643 1.00 88.50 256 ILE A C 1
ATOM 1991 O O . ILE A 1 256 ? -16.432 17.265 40.548 1.00 88.50 256 ILE A O 1
ATOM 1995 N N . THR A 1 257 ? -18.286 16.292 39.750 1.00 90.06 257 THR A N 1
ATOM 1996 C CA . THR A 1 257 ? -18.513 15.422 40.899 1.00 90.06 257 THR A CA 1
ATOM 1997 C C . THR A 1 257 ? -17.630 14.169 40.832 1.00 90.06 257 THR A C 1
ATOM 1999 O O . THR A 1 257 ? -17.187 13.771 39.751 1.00 90.06 257 THR A O 1
ATOM 2002 N N . PRO A 1 258 ? -17.409 13.473 41.964 1.00 88.12 258 PRO A N 1
ATOM 2003 C CA . PRO A 1 258 ? -16.737 12.172 41.959 1.00 88.12 258 PRO A CA 1
ATOM 2004 C C . PRO A 1 258 ? -17.421 11.128 41.059 1.00 88.12 258 PRO A C 1
ATOM 2006 O O . PRO A 1 258 ? -16.744 10.291 40.470 1.00 88.12 258 PRO A O 1
ATOM 2009 N N . GLN A 1 259 ? -18.751 11.192 40.922 1.00 88.31 259 GLN A N 1
ATOM 2010 C CA . GLN A 1 259 ? -19.521 10.308 40.038 1.00 88.31 259 GLN A CA 1
ATOM 2011 C C . GLN A 1 259 ? -19.253 10.608 38.559 1.00 88.31 259 GLN A C 1
ATOM 2013 O O . GLN A 1 259 ? -18.926 9.693 37.811 1.00 88.31 259 GLN A O 1
ATOM 2018 N N . GLU A 1 260 ? -19.278 11.880 38.153 1.00 86.44 260 GLU A N 1
ATOM 2019 C CA . GLU A 1 260 ? -18.928 12.280 36.780 1.00 86.44 260 GLU A CA 1
ATOM 2020 C C . GLU A 1 260 ? -17.466 11.958 36.440 1.00 86.44 260 GLU A C 1
ATOM 2022 O O . GLU A 1 260 ? -17.149 11.610 35.302 1.00 86.44 260 GLU A O 1
ATOM 2027 N N . MET A 1 261 ? -16.556 12.043 37.417 1.00 84.62 261 MET A N 1
ATOM 2028 C CA . MET A 1 261 ? -15.177 11.593 37.224 1.00 84.62 261 MET A CA 1
ATOM 2029 C C . MET A 1 261 ? -15.114 10.082 36.992 1.00 84.62 261 MET A C 1
ATOM 2031 O O . MET A 1 261 ? -14.400 9.638 36.096 1.00 84.62 261 MET A O 1
ATOM 2035 N N . GLN A 1 262 ? -15.853 9.290 37.771 1.00 85.38 262 GLN A N 1
ATOM 2036 C CA . GLN A 1 262 ? -15.880 7.837 37.620 1.00 85.38 262 GLN A CA 1
ATOM 2037 C C . GLN A 1 262 ? -16.435 7.416 36.251 1.00 85.38 262 GLN A C 1
ATOM 2039 O O . GLN A 1 262 ? -15.864 6.530 35.616 1.00 85.38 262 GLN A O 1
ATOM 2044 N N . GLU A 1 263 ? -17.492 8.075 35.769 1.00 87.81 263 GLU A N 1
ATOM 2045 C CA . GLU A 1 263 ? -18.055 7.849 34.431 1.00 87.81 263 GLU A CA 1
ATOM 2046 C C . GLU A 1 263 ? -17.038 8.166 33.331 1.00 87.81 263 GLU A C 1
ATOM 2048 O O . GLU A 1 263 ? -16.760 7.319 32.482 1.00 87.81 263 GLU A O 1
ATOM 2053 N N . LYS A 1 264 ? -16.388 9.334 33.392 1.00 82.50 264 LYS A N 1
ATOM 2054 C CA . LYS A 1 264 ? -15.351 9.693 32.418 1.00 82.50 264 LYS A CA 1
ATOM 2055 C C . LYS A 1 264 ? -14.146 8.757 32.482 1.00 82.50 264 LYS A C 1
ATOM 2057 O O . LYS A 1 264 ? -13.619 8.377 31.442 1.00 82.50 264 LYS A O 1
ATOM 2062 N N . MET A 1 265 ? -13.710 8.331 33.671 1.00 82.38 265 MET A N 1
ATOM 2063 C CA . MET A 1 265 ? -12.635 7.337 33.797 1.00 82.38 265 MET A CA 1
ATOM 2064 C C . MET A 1 265 ? -13.020 5.987 33.182 1.00 82.38 265 MET A C 1
ATOM 2066 O O . MET A 1 265 ? -12.166 5.341 32.577 1.00 82.38 265 MET A O 1
ATOM 2070 N N . ALA A 1 266 ? -14.285 5.574 33.289 1.00 83.25 266 ALA A N 1
ATOM 2071 C CA . ALA A 1 266 ? -14.777 4.380 32.609 1.00 83.25 266 ALA A CA 1
ATOM 2072 C C . ALA A 1 266 ? -14.752 4.549 31.079 1.00 83.25 266 ALA A C 1
ATOM 2074 O O . ALA A 1 266 ? -14.325 3.636 30.374 1.00 83.25 266 ALA A O 1
ATOM 2075 N N . GLU A 1 267 ? -15.117 5.724 30.553 1.00 79.94 267 GLU A N 1
ATOM 2076 C CA . GLU A 1 267 ? -14.959 6.041 29.124 1.00 79.94 267 GLU A CA 1
ATOM 2077 C C . GLU A 1 267 ? -13.489 5.961 28.677 1.00 79.94 267 GLU A C 1
ATOM 2079 O O . GLU A 1 267 ? -13.195 5.364 27.639 1.00 79.94 267 GLU A O 1
ATOM 2084 N N . PHE A 1 268 ? -12.550 6.475 29.482 1.00 77.25 268 PHE A N 1
ATOM 2085 C CA . PHE A 1 268 ? -11.109 6.369 29.213 1.00 77.25 268 PHE A CA 1
ATOM 2086 C C . PHE A 1 268 ? -10.617 4.919 29.187 1.00 77.25 268 PHE A C 1
ATOM 2088 O O . PHE A 1 268 ? -9.878 4.531 28.280 1.00 77.25 268 PHE A O 1
ATOM 2095 N N . GLN A 1 269 ? -11.033 4.101 30.155 1.00 78.75 269 GLN A N 1
ATOM 2096 C CA . GLN A 1 269 ? -10.674 2.681 30.192 1.00 78.75 269 GLN A CA 1
ATOM 2097 C C . GLN A 1 269 ? -11.230 1.929 28.978 1.00 78.75 269 GLN A C 1
ATOM 2099 O O . GLN A 1 269 ? -10.506 1.154 28.352 1.00 78.75 269 GLN A O 1
ATOM 2104 N N . ASN A 1 270 ? -12.477 2.208 28.596 1.00 79.25 270 ASN A N 1
ATOM 2105 C CA . ASN A 1 270 ? -13.099 1.625 27.410 1.00 79.25 270 ASN A CA 1
ATOM 2106 C C . ASN A 1 270 ? -12.372 2.032 26.122 1.00 79.25 270 ASN A C 1
ATOM 2108 O O . ASN A 1 270 ? -12.178 1.195 25.243 1.00 79.25 270 ASN A O 1
ATOM 2112 N N . PHE A 1 271 ? -11.904 3.280 26.023 1.00 75.81 271 PHE A N 1
ATOM 2113 C CA . PHE A 1 271 ? -11.082 3.722 24.897 1.00 75.81 271 PHE A CA 1
ATOM 2114 C C . PHE A 1 271 ? -9.752 2.958 24.822 1.00 75.81 271 PHE A C 1
ATOM 2116 O O . PHE A 1 271 ? -9.375 2.490 23.749 1.00 75.81 271 PHE A O 1
ATOM 2123 N N . GLY A 1 272 ? -9.065 2.760 25.953 1.00 73.94 272 GLY A N 1
ATOM 2124 C CA . GLY A 1 272 ? -7.831 1.967 26.001 1.00 73.94 272 GLY A CA 1
ATOM 2125 C C . GLY A 1 272 ? -8.034 0.505 25.582 1.00 73.94 272 GLY A C 1
ATOM 2126 O O . GLY A 1 272 ? -7.217 -0.054 24.850 1.00 73.94 272 GLY A O 1
ATOM 2127 N N . LEU A 1 273 ? -9.150 -0.109 25.988 1.00 78.06 273 LEU A N 1
ATOM 2128 C CA . LEU A 1 273 ? -9.525 -1.457 25.547 1.00 78.06 273 LEU A CA 1
ATOM 2129 C C . LEU A 1 273 ? -9.815 -1.505 24.040 1.00 78.06 273 LEU A C 1
ATOM 2131 O O . LEU A 1 273 ? -9.306 -2.394 23.359 1.00 78.06 273 LEU A O 1
ATOM 2135 N N . MET A 1 274 ? -10.550 -0.520 23.515 1.00 78.62 274 MET A N 1
ATOM 2136 C CA . MET A 1 274 ? -10.835 -0.390 22.083 1.00 78.62 274 MET A CA 1
ATOM 2137 C C . MET A 1 274 ? -9.545 -0.269 21.258 1.00 78.62 274 MET A C 1
ATOM 2139 O O . MET A 1 274 ? -9.397 -0.943 20.244 1.00 78.62 274 MET A O 1
ATOM 2143 N N . VAL A 1 275 ? -8.585 0.551 21.697 1.00 77.38 275 VAL A N 1
ATOM 2144 C CA . VAL A 1 275 ? -7.271 0.710 21.04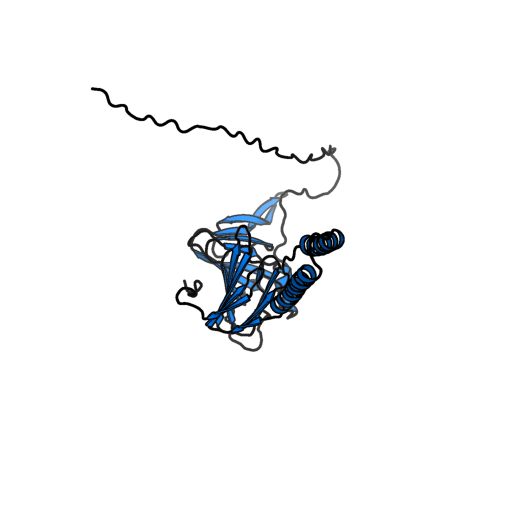5 1.00 77.38 275 VAL A CA 1
ATOM 2145 C C . VAL A 1 275 ? -6.519 -0.620 20.998 1.00 77.38 275 VAL A C 1
ATOM 2147 O O . VAL A 1 275 ? -6.037 -1.015 19.937 1.00 77.38 275 VAL A O 1
ATOM 2150 N N . ASN A 1 276 ? -6.462 -1.342 22.121 1.00 78.19 276 ASN A N 1
ATOM 2151 C CA . ASN A 1 276 ? -5.802 -2.646 22.180 1.00 78.19 276 ASN A CA 1
ATOM 2152 C C . ASN A 1 276 ? -6.452 -3.663 21.236 1.00 78.19 276 ASN A C 1
ATOM 2154 O O . ASN A 1 276 ? -5.744 -4.386 20.539 1.00 78.19 276 ASN A O 1
ATOM 2158 N N . GLU A 1 277 ? -7.784 -3.707 21.181 1.00 80.50 277 GLU A N 1
ATOM 2159 C CA . GLU A 1 277 ? -8.525 -4.584 20.270 1.00 80.50 277 GLU A CA 1
ATOM 2160 C C . GLU A 1 277 ? -8.266 -4.228 18.796 1.00 80.50 277 GLU A C 1
ATOM 2162 O O . GLU A 1 277 ? -8.032 -5.109 17.964 1.00 80.50 277 GLU A O 1
ATOM 2167 N N . LEU A 1 278 ? -8.233 -2.933 18.472 1.00 80.25 278 LEU A N 1
ATOM 2168 C CA . LEU A 1 278 ? -7.941 -2.427 17.130 1.00 80.25 278 LEU A CA 1
ATOM 2169 C C . LEU A 1 278 ? -6.517 -2.772 16.659 1.00 80.25 278 LEU A C 1
ATOM 2171 O O . LEU A 1 278 ? -6.316 -3.035 15.472 1.00 80.25 278 LEU A O 1
ATOM 2175 N N . MET A 1 279 ? -5.539 -2.804 17.568 1.00 80.31 279 MET A N 1
ATOM 2176 C CA . MET A 1 279 ? -4.146 -3.148 17.252 1.00 80.31 279 MET A CA 1
ATOM 2177 C C . MET A 1 279 ? -3.899 -4.651 17.064 1.00 80.31 279 MET A C 1
ATOM 2179 O O . MET A 1 279 ? -2.879 -5.026 16.482 1.00 80.31 279 MET A O 1
ATOM 2183 N N . GLN A 1 280 ? -4.805 -5.527 17.513 1.00 83.69 280 GLN A N 1
ATOM 2184 C CA . GLN A 1 280 ? -4.651 -6.968 17.290 1.00 83.69 280 GLN A CA 1
ATOM 2185 C C . GLN A 1 280 ? -4.756 -7.310 15.797 1.00 83.69 280 GLN A C 1
ATOM 2187 O O . GLN A 1 280 ? -5.615 -6.745 15.119 1.00 83.69 280 GLN A O 1
ATOM 2192 N N . PRO A 1 281 ? -3.946 -8.243 15.268 1.00 84.38 281 PRO A N 1
ATOM 2193 C CA . PRO A 1 281 ? -4.082 -8.709 13.891 1.00 84.38 281 PRO A CA 1
ATOM 2194 C C . PRO A 1 281 ? -5.479 -9.276 13.614 1.00 84.38 281 PRO A C 1
ATOM 2196 O O . PRO A 1 281 ? -6.033 -10.010 14.431 1.00 84.38 281 PRO A O 1
ATOM 2199 N N . LEU A 1 282 ? -6.046 -8.951 12.454 1.00 87.75 282 LEU A N 1
ATOM 2200 C CA . LEU A 1 282 ? -7.343 -9.452 12.001 1.00 87.75 282 LEU A CA 1
ATOM 2201 C C . LEU A 1 282 ? -7.201 -10.134 10.647 1.00 87.75 282 LEU A C 1
ATOM 2203 O O . LEU A 1 282 ? -6.802 -9.494 9.681 1.00 87.75 282 LEU A O 1
ATOM 2207 N N . ASN A 1 283 ? -7.614 -11.392 10.547 1.00 89.94 283 ASN A N 1
ATOM 2208 C CA . ASN A 1 283 ? -7.681 -12.082 9.263 1.00 89.94 283 ASN A CA 1
ATOM 2209 C C . ASN A 1 283 ? -8.977 -11.727 8.527 1.00 89.94 283 ASN A C 1
ATOM 2211 O O . ASN A 1 283 ? -10.066 -11.795 9.093 1.00 89.94 283 ASN A O 1
ATOM 2215 N N . VAL A 1 284 ? -8.835 -11.332 7.266 1.00 89.75 284 VAL A N 1
ATOM 2216 C CA . VAL A 1 284 ? -9.918 -11.011 6.338 1.00 89.75 284 VAL A CA 1
ATOM 2217 C C . VAL A 1 284 ? -9.870 -12.032 5.211 1.00 89.75 284 VAL A C 1
ATOM 2219 O O . VAL A 1 284 ? -8.882 -12.106 4.473 1.00 89.75 284 VAL A O 1
ATOM 2222 N N . ASP A 1 285 ? -10.930 -12.823 5.105 1.00 92.44 285 ASP A N 1
ATOM 2223 C CA . ASP A 1 285 ? -11.039 -13.909 4.138 1.00 92.44 285 ASP A CA 1
ATOM 2224 C C . ASP A 1 285 ? -11.585 -13.439 2.784 1.00 92.44 285 ASP A C 1
ATOM 2226 O O . ASP A 1 285 ? -12.103 -12.330 2.623 1.00 92.44 285 ASP A O 1
ATOM 2230 N N . GLU A 1 286 ? -11.468 -14.318 1.795 1.00 91.94 286 GLU A N 1
ATOM 2231 C CA . GLU A 1 286 ? -12.017 -14.158 0.454 1.00 91.94 286 GLU A CA 1
ATOM 2232 C C . GLU A 1 286 ? -13.508 -13.811 0.485 1.00 91.94 286 GLU A C 1
ATOM 2234 O O . GLU A 1 286 ? -14.294 -14.428 1.204 1.00 91.94 286 GLU A O 1
ATOM 2239 N N . GLY A 1 287 ? -13.907 -12.827 -0.324 1.00 92.12 287 GLY A N 1
ATOM 2240 C CA . GLY A 1 287 ? -15.297 -12.383 -0.395 1.00 92.12 287 GLY A CA 1
ATOM 2241 C C . GLY A 1 287 ? -15.658 -11.299 0.622 1.00 92.12 287 GLY A C 1
ATOM 2242 O O . GLY A 1 287 ? -16.804 -10.849 0.630 1.00 92.12 287 GLY A O 1
ATOM 2243 N N . PHE A 1 288 ? -14.704 -10.839 1.439 1.00 94.19 288 PHE A N 1
ATOM 2244 C CA . PHE A 1 288 ? -14.915 -9.792 2.438 1.00 94.19 288 PHE A CA 1
ATOM 2245 C C . PHE A 1 288 ? -14.069 -8.541 2.180 1.00 94.19 288 PHE A C 1
ATOM 2247 O O . PHE A 1 288 ? -13.030 -8.556 1.509 1.00 94.19 288 PHE A O 1
ATOM 2254 N N . LYS A 1 289 ? -14.517 -7.432 2.768 1.00 93.94 289 LYS A N 1
ATOM 2255 C CA . LYS A 1 289 ? -13.738 -6.208 2.929 1.00 93.94 289 LYS A CA 1
ATOM 2256 C C . LYS A 1 289 ? -13.641 -5.808 4.390 1.00 93.94 289 LYS A C 1
ATOM 2258 O O . LYS A 1 289 ? -14.547 -6.051 5.180 1.00 93.94 289 LYS A O 1
ATOM 2263 N N . CYS A 1 290 ? -12.533 -5.165 4.719 1.00 92.31 290 CYS A N 1
ATOM 2264 C CA . CYS A 1 290 ? -12.257 -4.578 6.014 1.00 92.31 290 CYS A CA 1
ATOM 2265 C C . CYS A 1 290 ? -12.086 -3.070 5.847 1.00 92.31 290 CYS A C 1
ATOM 2267 O O . CYS A 1 290 ? -11.189 -2.617 5.132 1.00 92.31 290 CYS A O 1
ATOM 2269 N N . THR A 1 291 ? -12.953 -2.306 6.503 1.00 91.69 291 THR A N 1
ATOM 2270 C CA . TH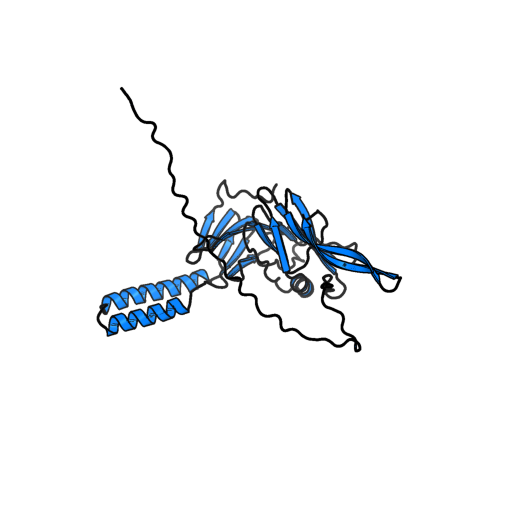R A 1 291 ? -12.864 -0.849 6.583 1.00 91.69 291 THR A CA 1
ATOM 2271 C C . THR A 1 291 ? -12.243 -0.475 7.920 1.00 91.69 291 THR A C 1
ATOM 2273 O O . THR A 1 291 ? -12.784 -0.806 8.976 1.00 91.69 291 THR A O 1
ATOM 2276 N N . VAL A 1 292 ? -11.110 0.220 7.875 1.00 87.50 292 VAL A N 1
ATOM 2277 C CA . VAL A 1 292 ? -10.359 0.674 9.044 1.00 87.50 292 VAL A CA 1
ATOM 2278 C C . VAL A 1 292 ? -10.392 2.198 9.100 1.00 87.50 292 VAL A C 1
ATOM 2280 O O . VAL A 1 292 ? -9.988 2.883 8.161 1.00 87.50 292 VAL A O 1
ATOM 2283 N N . THR A 1 293 ? -10.858 2.731 10.223 1.00 84.81 293 THR A N 1
ATOM 2284 C CA . THR A 1 293 ? -10.849 4.164 10.549 1.00 84.81 293 THR A CA 1
ATOM 2285 C C . THR A 1 293 ? -9.980 4.402 11.782 1.00 84.81 293 THR A C 1
ATOM 2287 O O . THR A 1 293 ? -9.356 3.472 12.301 1.00 84.81 293 THR A O 1
ATOM 2290 N N . LYS A 1 294 ? -9.894 5.646 12.269 1.00 76.50 294 LYS A N 1
ATOM 2291 C CA . LYS A 1 294 ? -9.180 5.932 13.524 1.00 76.50 294 LYS A CA 1
ATOM 2292 C C . LYS A 1 294 ? -9.724 5.137 14.721 1.00 76.50 294 LYS A C 1
ATOM 2294 O O . LYS A 1 294 ? -8.942 4.721 15.569 1.00 76.50 294 LYS A O 1
ATOM 2299 N N . ASN A 1 295 ? -11.040 4.919 14.770 1.00 77.56 295 ASN A N 1
ATOM 2300 C CA . ASN A 1 295 ? -11.733 4.401 15.956 1.00 77.56 295 ASN A CA 1
ATOM 2301 C C . ASN A 1 295 ? -12.486 3.090 15.704 1.00 77.56 295 ASN A C 1
ATOM 2303 O O . ASN A 1 295 ? -13.156 2.588 16.600 1.00 77.56 295 ASN A O 1
ATOM 2307 N N . SER A 1 296 ? -12.457 2.557 14.485 1.00 83.62 296 SER A N 1
ATOM 2308 C CA . SER A 1 296 ? -13.235 1.371 14.152 1.00 83.62 296 SER A CA 1
ATOM 2309 C C . SER A 1 296 ? -12.551 0.498 13.119 1.00 83.62 296 SER A C 1
ATOM 2311 O O . SER A 1 296 ? -11.775 0.956 12.277 1.00 83.62 296 SER A O 1
ATOM 2313 N N . ARG A 1 297 ? -12.897 -0.783 13.183 1.00 87.44 297 ARG A N 1
ATOM 2314 C CA . ARG A 1 297 ? -12.542 -1.792 12.202 1.00 87.44 297 ARG A CA 1
ATOM 2315 C C . ARG A 1 297 ? -13.771 -2.646 11.952 1.00 87.44 297 ARG A C 1
ATOM 2317 O O . ARG A 1 297 ? -14.273 -3.279 12.875 1.00 87.44 297 ARG A O 1
ATOM 2324 N N . VAL A 1 298 ? -14.272 -2.624 10.725 1.00 91.19 298 VAL A N 1
ATOM 2325 C CA . VAL A 1 298 ? -15.519 -3.299 10.347 1.00 91.19 298 VAL A CA 1
ATOM 2326 C C . VAL A 1 298 ? -15.237 -4.250 9.199 1.00 91.19 298 VAL A C 1
ATOM 2328 O O . VAL A 1 298 ? -14.664 -3.836 8.193 1.00 91.19 298 VAL A O 1
ATOM 2331 N N . VAL A 1 299 ? -15.647 -5.510 9.352 1.00 93.62 299 VAL A N 1
ATOM 2332 C CA . VAL A 1 299 ? -15.593 -6.522 8.293 1.00 93.62 299 VAL A CA 1
ATOM 2333 C C . VAL A 1 299 ? -16.995 -6.763 7.769 1.00 93.62 299 VAL A C 1
ATOM 2335 O O . VAL A 1 299 ? -17.918 -7.013 8.540 1.00 93.62 299 VAL A O 1
ATOM 2338 N N . GLU A 1 300 ? -17.148 -6.704 6.456 1.00 95.69 300 GLU A N 1
ATOM 2339 C CA . GLU A 1 300 ? -18.422 -6.910 5.778 1.00 95.69 300 GLU A CA 1
ATOM 2340 C C . GLU A 1 300 ? -18.205 -7.645 4.444 1.00 95.69 300 GLU A C 1
ATOM 2342 O O . GLU A 1 300 ? -17.101 -7.595 3.891 1.00 95.69 300 GLU A O 1
ATOM 2347 N N . PRO A 1 301 ? -19.213 -8.361 3.917 1.00 96.06 301 PRO A N 1
ATOM 2348 C CA . PRO A 1 301 ? -19.115 -8.985 2.600 1.00 96.06 301 PRO A CA 1
ATOM 2349 C C . PRO A 1 301 ? -18.862 -7.953 1.491 1.00 96.06 301 PRO A C 1
ATOM 2351 O O . PRO A 1 301 ? -19.313 -6.807 1.577 1.00 96.06 301 PRO A O 1
ATOM 2354 N N . LEU A 1 302 ? -18.177 -8.361 0.422 1.00 92.19 302 LEU A N 1
ATOM 2355 C CA . LEU A 1 302 ? -18.037 -7.540 -0.783 1.00 92.19 302 LEU A CA 1
ATOM 2356 C C . LEU A 1 302 ? -19.414 -7.295 -1.418 1.00 92.19 302 LEU A C 1
ATOM 2358 O O . LEU A 1 302 ? -20.194 -8.224 -1.629 1.00 92.19 302 LEU A O 1
ATOM 2362 N N . GLY A 1 303 ? -19.717 -6.033 -1.724 1.00 87.94 303 GLY A N 1
ATOM 2363 C CA . GLY A 1 303 ? -20.947 -5.644 -2.410 1.00 87.94 303 GLY A CA 1
ATOM 2364 C C . GLY A 1 303 ? -20.796 -5.642 -3.933 1.00 87.94 303 GLY A C 1
ATOM 2365 O O . GLY A 1 303 ? -19.693 -5.694 -4.467 1.00 87.94 303 GLY A O 1
ATOM 2366 N N . ALA A 1 304 ? -21.911 -5.474 -4.651 1.00 78.06 304 ALA A N 1
ATOM 2367 C CA . ALA A 1 304 ? -21.925 -5.402 -6.120 1.00 78.06 304 ALA A CA 1
ATOM 2368 C C . ALA A 1 304 ? -21.107 -4.232 -6.713 1.00 78.06 304 ALA A C 1
ATOM 2370 O O . ALA A 1 304 ? -20.810 -4.239 -7.896 1.00 78.06 304 ALA A O 1
ATOM 2371 N N . GLY A 1 305 ? -20.762 -3.217 -5.913 1.00 77.50 305 GLY A N 1
ATOM 2372 C CA . GLY A 1 305 ? -19.900 -2.102 -6.326 1.00 77.50 305 GLY A CA 1
ATOM 2373 C C . GLY A 1 305 ? -18.423 -2.276 -5.961 1.00 77.50 305 GLY A C 1
ATOM 2374 O O . GLY A 1 305 ? -17.614 -1.419 -6.302 1.00 77.50 305 GLY A O 1
ATOM 2375 N N . ASP A 1 306 ? -18.065 -3.357 -5.266 1.00 79.69 306 ASP A N 1
ATOM 2376 C CA . ASP A 1 306 ? -16.685 -3.686 -4.902 1.00 79.69 306 ASP A CA 1
ATOM 2377 C C . ASP A 1 306 ? -16.022 -4.550 -5.989 1.00 79.69 306 ASP A C 1
ATOM 2379 O O . ASP A 1 306 ? -15.231 -5.439 -5.688 1.00 79.69 306 ASP A O 1
ATOM 2383 N N . GLU A 1 307 ? -16.376 -4.315 -7.257 1.00 69.50 307 GLU A N 1
ATOM 2384 C CA . GLU A 1 307 ? -15.837 -5.068 -8.385 1.00 69.50 307 GLU A CA 1
ATOM 2385 C C . GLU A 1 307 ? -14.323 -4.884 -8.516 1.00 69.50 307 GLU A C 1
ATOM 2387 O O . GLU A 1 307 ? -13.749 -3.819 -8.263 1.00 69.50 307 GLU A O 1
ATOM 2392 N N . ASP A 1 308 ? -13.681 -5.959 -8.958 1.00 66.75 308 ASP A N 1
ATOM 2393 C CA . ASP A 1 308 ? -12.252 -6.021 -9.180 1.00 66.75 308 ASP A CA 1
ATOM 2394 C C . ASP A 1 308 ? -11.836 -5.102 -10.341 1.00 66.75 308 ASP A C 1
ATOM 2396 O O . ASP A 1 308 ? -11.876 -5.461 -11.520 1.00 66.75 308 ASP A O 1
ATOM 2400 N N . ASN A 1 309 ? -11.414 -3.884 -10.003 1.00 57.88 309 ASN A N 1
ATOM 2401 C CA . ASN A 1 309 ? -10.952 -2.904 -10.986 1.00 57.88 309 ASN A CA 1
ATOM 2402 C C . ASN A 1 309 ? -9.645 -3.307 -11.692 1.00 57.88 309 ASN A C 1
ATOM 2404 O O . ASN A 1 309 ? -9.300 -2.681 -12.694 1.00 57.88 309 ASN A O 1
ATOM 2408 N N . ALA A 1 310 ? -8.929 -4.329 -11.209 1.00 52.44 310 ALA A N 1
ATOM 2409 C CA . ALA A 1 310 ? -7.729 -4.850 -11.859 1.00 52.44 310 ALA A CA 1
ATOM 2410 C C . ALA A 1 310 ? -8.036 -5.827 -13.011 1.00 52.44 310 ALA A C 1
ATOM 2412 O O . ALA A 1 310 ? -7.114 -6.275 -13.685 1.00 52.44 310 ALA A O 1
ATOM 2413 N N . GLY A 1 311 ? -9.309 -6.155 -13.263 1.00 46.34 311 GLY A N 1
ATOM 2414 C CA . GLY A 1 311 ? -9.744 -6.931 -14.433 1.00 46.34 311 GLY A CA 1
ATOM 2415 C C . GLY A 1 311 ? -9.989 -6.111 -15.712 1.00 46.34 311 GLY A C 1
ATOM 2416 O O . GLY A 1 311 ? -10.584 -6.645 -16.647 1.00 46.34 311 GLY A O 1
ATOM 2417 N N . LYS A 1 312 ? -9.596 -4.829 -15.747 1.00 43.16 312 LYS A N 1
ATOM 2418 C CA . LYS A 1 312 ? -9.760 -3.919 -16.899 1.00 43.16 312 LYS A CA 1
ATOM 2419 C C . LYS A 1 312 ? -8.467 -3.679 -17.666 1.00 43.16 312 LYS A C 1
ATOM 2421 O O . LYS A 1 312 ? -7.412 -3.545 -17.014 1.00 43.16 312 LYS A O 1
#

Mean predicted aligned error: 14.73 Å

Nearest PDB structures (foldseek):
  7snt-assembly2_B  TM=2.355E-01  e=7.985E+00  Oplophorus gracilirostris
  8oml-assembly1_B  TM=1.371E-01  e=5.794E+00  Bdellovibrio bacteriovorus HD100

Radius of gyration: 26.91 Å; Cα contacts (8 Å, |Δi|>4): 594; chains: 1; bounding box: 88×78×68 Å

Solvent-accessible surface area (backbone atoms only — not comparable to full-atom values): 17955 Å² total; per-residue (Å²): 138,90,82,83,85,85,76,89,81,80,82,82,76,84,75,85,79,79,78,82,76,82,75,78,82,78,77,87,74,88,78,77,86,88,76,79,96,68,88,77,89,84,71,77,69,60,79,67,70,43,63,47,81,80,25,44,40,49,40,28,32,70,39,73,42,75,58,37,39,31,38,29,58,41,84,43,79,43,80,52,97,90,41,81,44,80,43,54,41,73,43,81,41,75,67,51,75,68,42,34,50,43,62,62,33,56,39,39,24,35,79,88,6,32,39,30,36,31,45,37,47,20,72,47,103,81,51,73,48,79,69,40,43,39,34,36,34,41,58,13,33,34,39,39,46,56,48,64,62,47,46,50,22,59,77,67,70,39,76,33,62,60,36,40,44,73,32,25,34,39,35,40,43,39,80,75,86,58,96,85,74,73,69,52,67,61,21,44,16,46,86,75,26,34,37,36,46,77,56,80,64,28,29,37,34,44,30,37,46,80,55,99,88,50,56,40,37,39,38,37,24,76,30,42,37,35,35,39,30,41,70,50,72,92,65,56,62,67,58,54,52,50,50,53,51,50,51,51,50,33,42,78,69,62,77,39,51,75,66,57,49,51,52,52,51,49,52,52,53,51,49,54,52,50,52,56,60,57,43,43,76,39,81,40,47,51,54,26,28,39,42,37,46,91,90,48,76,46,78,46,71,60,54,94,83,65,62,72,74,84,81,111

Foldseek 3Di:
DDDDDDDDDDDPDDDPDPDDDPPDDDDDDDDDPDDDDDDDPDFPQPPQQDPLDLKGKFKFWADKDDWKKKKFWDWDFDQDPNDTDTTTGIDTDTDDGGTTHRAQIKMFAAAPMKTKMFIWIGSDPPDTDRQKIKMFDHRFIWGHHSRNQQVNCLVVLHAGEETEGAAAKMKIFGPDDDPPRRRFDHWYDHVQFKTKGFDPGWIKMWGWDDDPVKIKIKIATAAFKIKIAGRHQPPVVVVVVVVVVVLVVCVVVVVDDPVRSVVVVVVVVVQVVQVVVRRDIDMAGHQWMWMDMSRDIDIDGDDPVNDDPVVD